Protein AF-A0AAU3F5G1-F1 (afdb_monomer)

Nearest PDB structures (foldseek):
  8fty-assembly2_B  TM=4.137E-01  e=7.714E-01  Trichoplusia ni
  8rqi-assembly1_A  TM=4.125E-01  e=2.198E+00  Bradyrhizobium
  8oi3-assembly2_B  TM=3.931E-01  e=1.943E+00  Bradyrhizobium
  2hqk-assembly1_A  TM=4.751E-01  e=6.264E+00  Clavularia sp.

Foldseek 3Di:
DDDDDDDDDDDDDDDDDDDDDDDDDPPPPPPPPPPPKDKFFFDDDPCPVVDDEAEDEQLDADDPVLLPDVARHYEYEAAQCEDPPCSVVSNVNRVVRVVVSVVSYQKYKYWYWHFHPHHPPDQGQWTWIWIWIDHLLQQKIKIKTAPTDGSNAFDELLVVLVVCCVPPVPVSVVSVSQPNHTNIGMMMIGHDHDPVNNVVD

Secondary structure (DSSP, 8-state):
-----------PPPP--------------------PPPEEE----GGGGG--EEEE-TTPPPPGGGGG-SSEEEEEEEEEE-SSSSHHHHHHHHHHHHHHHHHH-SEEEEEEEEEE-SSTTSPPSEEEEEEEEEETTTTEEEEEEEEEEETTEE-SHHHHHHHHTTT-HHHHHHHHTT--STT-EEEEEEPPP-HHHHS--

pLDDT: mean 85.05, std 18.26, range [33.91, 98.19]

Radius of gyration: 27.03 Å; Cα contacts (8 Å, |Δi|>4): 384; chains: 1; bounding box: 88×49×56 Å

Sequence (201 aa):
MSLAIMLGVCTVALVPGTASAAPRSEVSATSATTVAPRIGPFTEPAFAATCDWHRFGEGEIPPWWLMFRDPLCVEYSKRDITFDNGGALRFLIAEPSRFALAMVTCRYYQKDHWSVQTTTGATPWVTWDGQYWWDKTRQRAGAHLTNFRIHGTSVGIGDAVAALRTAFPELADVLSDYGKDAGETGLTVTLPYDLRCSLAG

Structure (mmCIF, N/CA/C/O backbone):
data_AF-A0AAU3F5G1-F1
#
_entry.id   AF-A0AAU3F5G1-F1
#
loop_
_atom_site.group_PDB
_atom_site.id
_atom_site.type_symbol
_atom_site.label_atom_id
_atom_site.label_alt_id
_atom_site.label_comp_id
_atom_site.label_asym_id
_atom_site.label_entity_id
_atom_site.label_seq_id
_atom_site.pdbx_PDB_ins_code
_atom_site.Cartn_x
_atom_site.Cartn_y
_atom_site.Cartn_z
_atom_site.occupancy
_atom_site.B_i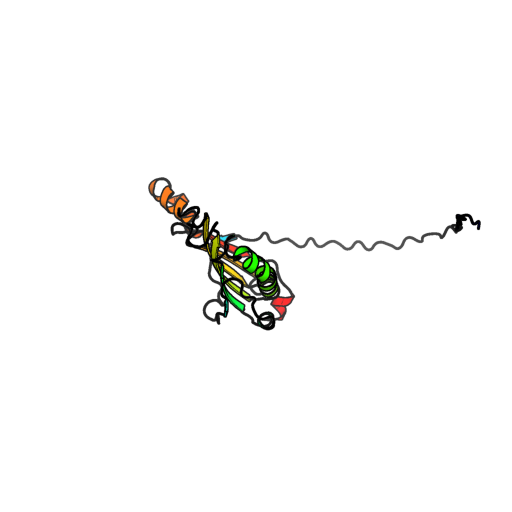so_or_equiv
_atom_site.auth_seq_id
_atom_site.auth_comp_id
_atom_site.auth_asym_id
_atom_site.auth_atom_id
_atom_site.pdbx_PDB_model_num
ATOM 1 N N . MET A 1 1 ? 64.976 -13.461 38.481 1.00 41.31 1 MET A N 1
ATOM 2 C CA . MET A 1 1 ? 65.143 -13.129 37.053 1.00 41.31 1 MET A CA 1
ATOM 3 C C . MET A 1 1 ? 64.533 -11.751 36.848 1.00 41.31 1 MET A C 1
ATOM 5 O O . MET A 1 1 ? 63.325 -11.608 36.972 1.00 41.31 1 MET A O 1
ATOM 9 N N . SER A 1 2 ? 65.388 -10.740 36.720 1.00 37.53 2 SER A N 1
ATOM 10 C CA . SER A 1 2 ? 65.038 -9.331 36.505 1.00 37.53 2 SER A CA 1
ATOM 11 C C . SER A 1 2 ? 64.705 -9.059 35.036 1.00 37.53 2 SER A C 1
ATOM 13 O O . SER A 1 2 ? 65.265 -9.739 34.183 1.00 37.53 2 SER A O 1
ATOM 15 N N . LEU A 1 3 ? 63.865 -8.050 34.769 1.00 33.91 3 LEU A N 1
ATOM 16 C CA . LEU A 1 3 ? 64.072 -6.893 33.860 1.00 33.91 3 LEU A CA 1
ATOM 17 C C . LEU A 1 3 ? 62.686 -6.270 33.572 1.00 33.91 3 LEU A C 1
ATOM 19 O O . LEU A 1 3 ? 61.837 -6.906 32.963 1.00 33.91 3 LEU A O 1
ATOM 23 N N . ALA A 1 4 ? 62.308 -5.153 34.199 1.00 40.03 4 ALA A N 1
ATOM 24 C CA . ALA A 1 4 ? 62.662 -3.767 33.850 1.00 40.03 4 ALA A CA 1
ATOM 25 C C . ALA A 1 4 ? 62.156 -3.345 32.453 1.00 40.03 4 ALA A C 1
ATOM 27 O O . ALA A 1 4 ? 62.753 -3.669 31.431 1.00 40.03 4 ALA A O 1
ATOM 28 N N . ILE A 1 5 ? 61.046 -2.599 32.450 1.00 44.41 5 ILE A N 1
ATOM 29 C CA . ILE A 1 5 ? 60.423 -1.955 31.287 1.00 44.41 5 ILE A CA 1
ATOM 30 C C . ILE A 1 5 ? 61.160 -0.633 31.026 1.00 44.41 5 ILE A C 1
ATOM 32 O O . ILE A 1 5 ? 61.147 0.258 31.872 1.00 44.41 5 ILE A O 1
ATOM 36 N N . MET A 1 6 ? 61.801 -0.508 29.863 1.00 43.66 6 MET A N 1
ATOM 37 C CA . MET A 1 6 ? 62.390 0.741 29.368 1.00 43.66 6 MET A CA 1
ATOM 38 C C . MET A 1 6 ? 61.386 1.461 28.457 1.00 43.66 6 MET A C 1
ATOM 40 O O . MET A 1 6 ? 60.985 0.932 27.422 1.00 43.66 6 MET A O 1
ATOM 44 N N . LEU A 1 7 ? 61.002 2.679 28.847 1.00 43.78 7 LEU A N 1
ATOM 45 C CA . LEU A 1 7 ? 60.278 3.654 28.028 1.00 43.78 7 LEU A CA 1
ATOM 46 C C . LEU A 1 7 ? 61.262 4.341 27.067 1.00 43.78 7 LEU A C 1
ATOM 48 O O . LEU A 1 7 ? 62.155 5.063 27.505 1.00 43.78 7 LEU A O 1
ATOM 52 N N . GLY A 1 8 ? 61.090 4.126 25.762 1.00 38.84 8 GLY A N 1
ATOM 53 C CA . GLY A 1 8 ? 61.823 4.831 24.709 1.00 38.84 8 GLY A CA 1
ATOM 54 C C . GLY A 1 8 ? 61.051 6.059 24.228 1.00 38.84 8 GLY A C 1
ATOM 55 O O . GLY A 1 8 ? 59.997 5.929 23.612 1.00 38.84 8 GLY A O 1
ATOM 56 N N . VAL A 1 9 ? 61.583 7.248 24.508 1.00 44.59 9 VAL A N 1
ATOM 57 C CA . VAL A 1 9 ? 61.103 8.534 23.985 1.00 44.59 9 VAL A CA 1
ATOM 58 C C . VAL A 1 9 ? 61.736 8.761 22.609 1.00 44.59 9 VAL A C 1
ATOM 60 O O . VAL A 1 9 ? 62.949 8.924 22.512 1.00 44.59 9 VAL A O 1
ATOM 63 N N . CYS A 1 10 ? 60.930 8.786 21.544 1.00 40.94 10 CYS A N 1
ATOM 64 C CA . CYS A 1 10 ? 61.363 9.239 20.219 1.00 40.94 10 CYS A CA 1
ATOM 65 C C . CYS A 1 10 ? 61.035 10.726 20.050 1.00 40.94 10 CYS A C 1
ATOM 67 O O . CYS A 1 10 ? 59.890 11.103 19.811 1.00 40.94 10 CYS A O 1
ATOM 69 N N . THR A 1 11 ? 62.051 11.576 20.158 1.00 44.12 11 THR A N 1
ATOM 70 C CA . THR A 1 11 ? 62.011 12.982 19.749 1.00 44.12 11 THR A CA 1
ATOM 71 C C . THR A 1 11 ? 62.220 13.080 18.236 1.00 44.12 11 THR A C 1
ATOM 73 O O . THR A 1 11 ? 63.302 12.789 17.732 1.00 44.12 11 THR A O 1
ATOM 76 N N . VAL A 1 12 ? 61.191 13.500 17.494 1.00 54.81 12 VAL A N 1
ATOM 77 C CA . VAL A 1 12 ? 61.317 13.867 16.074 1.00 54.81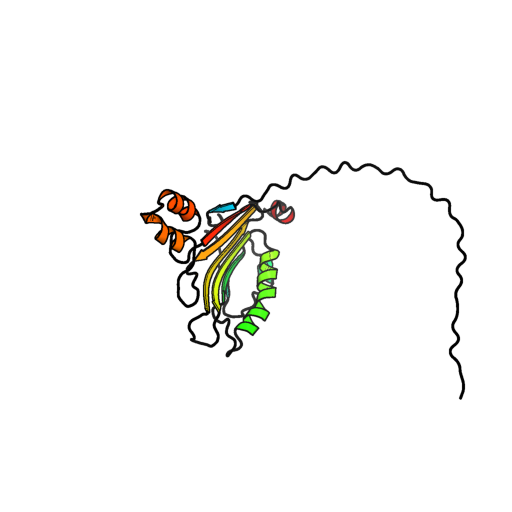 12 VAL A CA 1
ATOM 78 C C . VAL A 1 12 ? 61.467 15.383 15.980 1.00 54.81 12 VAL A C 1
ATOM 80 O O . VAL A 1 12 ? 60.616 16.134 16.452 1.00 54.81 12 VAL A O 1
ATOM 83 N N . ALA A 1 13 ? 62.580 15.825 15.394 1.00 47.66 13 ALA A N 1
ATOM 84 C CA . ALA A 1 13 ? 62.891 17.225 15.143 1.00 47.66 13 ALA A CA 1
ATOM 85 C C . ALA A 1 13 ? 61.992 17.802 14.032 1.00 47.66 13 ALA A C 1
ATOM 87 O O . ALA A 1 13 ? 61.915 17.251 12.934 1.00 47.66 13 ALA A O 1
ATOM 88 N N . LEU A 1 14 ? 61.329 18.925 14.317 1.00 42.22 14 LEU A N 1
ATOM 89 C CA . LEU A 1 14 ? 60.543 19.703 13.357 1.00 42.22 14 LEU A CA 1
ATOM 90 C C . LEU A 1 14 ? 61.465 20.633 12.558 1.00 42.22 14 LEU A C 1
ATOM 92 O O . LEU A 1 14 ? 62.107 21.516 13.123 1.00 42.22 14 LEU A O 1
ATOM 96 N N . VAL A 1 15 ? 61.497 20.454 11.237 1.00 53.19 15 VAL A N 1
ATOM 97 C CA . VAL A 1 15 ? 62.064 21.416 10.280 1.00 53.19 15 VAL A CA 1
ATOM 98 C C . VAL A 1 15 ? 60.928 22.340 9.812 1.00 53.19 15 VAL A C 1
ATOM 100 O O . VAL A 1 15 ? 59.885 21.827 9.401 1.00 53.19 15 VAL A O 1
ATOM 103 N N . PRO A 1 16 ? 61.070 23.677 9.850 1.00 47.44 16 PRO A N 1
ATOM 104 C CA . PRO A 1 16 ? 60.036 24.580 9.354 1.00 47.44 16 PRO A CA 1
ATOM 105 C C . PRO A 1 16 ? 60.075 24.639 7.820 1.00 47.44 16 PRO A C 1
ATOM 107 O O . PRO A 1 16 ? 60.959 25.255 7.228 1.00 47.44 16 PRO A O 1
ATOM 110 N N . GLY A 1 17 ? 59.108 23.986 7.172 1.00 46.50 17 GLY A N 1
ATOM 111 C CA . GLY A 1 17 ? 58.829 24.146 5.746 1.00 46.50 17 GLY A CA 1
ATOM 112 C C . GLY A 1 17 ? 57.920 25.351 5.505 1.00 46.50 17 GLY A C 1
ATOM 113 O O . GLY A 1 17 ? 56.840 25.452 6.085 1.00 46.50 17 GLY A O 1
ATOM 114 N N . THR A 1 18 ? 58.354 26.273 4.651 1.00 47.97 18 THR A N 1
ATOM 115 C CA . THR A 1 18 ? 57.581 27.428 4.189 1.00 47.97 18 THR A CA 1
ATOM 116 C C . THR A 1 18 ? 56.395 26.969 3.333 1.00 47.97 18 THR A C 1
ATOM 118 O O . THR A 1 18 ? 56.557 26.474 2.219 1.00 47.97 18 THR A O 1
ATOM 121 N N . ALA A 1 19 ? 55.176 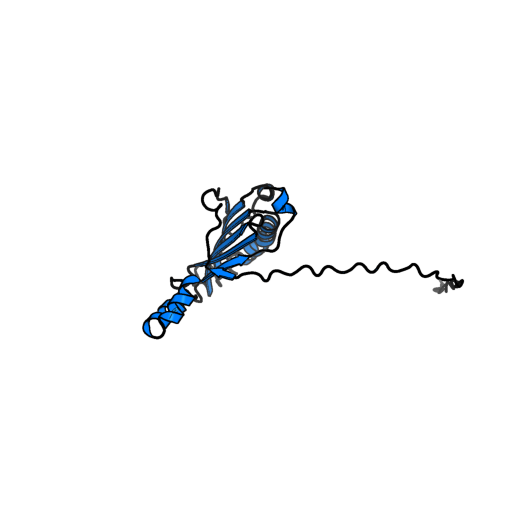27.118 3.856 1.00 48.84 19 ALA A N 1
ATOM 122 C CA . ALA A 1 19 ? 53.952 26.811 3.124 1.00 48.84 19 ALA A CA 1
ATOM 123 C C . ALA A 1 19 ? 53.662 27.909 2.084 1.00 48.84 19 ALA A C 1
ATOM 125 O O . ALA A 1 19 ? 53.296 29.031 2.431 1.00 48.84 19 ALA A O 1
ATOM 126 N N . SER A 1 20 ? 53.827 27.576 0.803 1.00 52.19 20 SER A N 1
ATOM 127 C CA . SER A 1 20 ? 53.349 28.384 -0.321 1.00 52.19 20 SER A CA 1
ATOM 128 C C . SER A 1 20 ? 51.838 28.176 -0.472 1.00 52.19 20 SER A C 1
ATOM 130 O O . SER A 1 20 ? 51.381 27.059 -0.717 1.00 52.19 20 SER A O 1
ATOM 132 N N . ALA A 1 21 ? 51.049 29.231 -0.264 1.00 48.16 21 ALA A N 1
ATOM 133 C CA . ALA A 1 21 ? 49.597 29.188 -0.390 1.00 48.16 21 ALA A CA 1
ATOM 134 C C . ALA A 1 21 ? 49.190 29.089 -1.871 1.00 48.16 21 ALA A C 1
ATOM 136 O O . ALA A 1 21 ? 49.410 30.016 -2.649 1.00 48.16 21 ALA A O 1
ATOM 137 N N . ALA A 1 22 ? 48.577 27.969 -2.261 1.00 50.09 22 ALA A N 1
ATOM 138 C CA . ALA A 1 22 ? 47.931 27.834 -3.563 1.00 50.09 22 ALA A CA 1
ATOM 139 C C . ALA A 1 22 ? 46.628 28.665 -3.606 1.00 50.09 22 ALA A C 1
ATOM 141 O O . ALA A 1 22 ? 45.897 28.699 -2.609 1.00 50.09 22 ALA A O 1
ATOM 142 N N . PRO A 1 23 ? 46.297 29.317 -4.735 1.00 45.62 23 PRO A N 1
ATOM 143 C CA . PRO A 1 23 ? 45.059 30.077 -4.861 1.00 45.62 23 PRO A CA 1
ATOM 144 C C . PRO A 1 23 ? 43.847 29.135 -4.828 1.00 45.62 23 PRO A C 1
ATOM 146 O O . PRO A 1 23 ? 43.734 28.205 -5.628 1.00 45.62 23 PRO A O 1
ATOM 149 N N . ARG A 1 24 ? 42.923 29.384 -3.891 1.00 47.06 24 ARG A N 1
ATOM 150 C CA . ARG A 1 24 ? 41.601 28.745 -3.871 1.00 47.06 24 ARG A CA 1
ATOM 151 C C . ARG A 1 24 ? 40.822 29.216 -5.092 1.00 47.06 24 ARG A C 1
ATOM 153 O O . ARG A 1 24 ? 40.491 30.390 -5.198 1.00 47.06 24 ARG A O 1
ATOM 160 N N . SER A 1 25 ? 40.504 28.288 -5.986 1.00 47.50 25 SER A N 1
ATOM 161 C CA . SER A 1 25 ? 39.421 28.493 -6.942 1.00 47.50 25 SER A CA 1
ATOM 162 C C . SER A 1 25 ? 38.108 28.502 -6.160 1.00 47.50 25 SER A C 1
ATOM 164 O O . SER A 1 25 ? 37.745 27.497 -5.546 1.00 47.50 25 SER A O 1
ATOM 166 N N . GLU A 1 26 ? 37.423 29.643 -6.139 1.00 48.16 26 GLU A N 1
ATOM 167 C CA . GLU A 1 26 ? 36.043 29.742 -5.673 1.00 48.16 26 GLU A CA 1
ATOM 168 C C . GLU A 1 26 ? 35.157 28.963 -6.643 1.00 48.16 26 GLU A C 1
ATOM 170 O O . GLU A 1 26 ? 34.739 29.452 -7.692 1.00 48.16 26 GLU A O 1
ATOM 175 N N . VAL A 1 27 ? 34.891 27.703 -6.307 1.00 50.84 27 VAL A N 1
ATOM 176 C CA . VAL A 1 27 ? 33.807 26.957 -6.934 1.00 50.84 27 VAL A CA 1
ATOM 177 C C . VAL A 1 27 ? 32.522 27.625 -6.460 1.00 50.84 27 VAL A C 1
ATOM 179 O O . VAL A 1 27 ? 32.103 27.440 -5.318 1.00 50.84 27 VAL A O 1
ATOM 182 N N . SER A 1 28 ? 31.925 28.442 -7.330 1.00 47.69 28 SER A N 1
ATOM 183 C CA . SER A 1 28 ? 30.553 28.915 -7.166 1.00 47.69 28 SER A CA 1
ATOM 184 C C . SER A 1 28 ? 29.665 27.698 -6.946 1.00 47.69 28 SER A C 1
ATOM 186 O O . SER A 1 28 ? 29.423 26.915 -7.864 1.00 47.69 28 SER A O 1
ATOM 188 N N . ALA A 1 29 ? 29.213 27.517 -5.707 1.00 57.12 29 ALA A N 1
ATOM 189 C CA . ALA A 1 29 ? 28.218 26.525 -5.368 1.00 57.12 29 ALA A CA 1
ATOM 190 C C . ALA A 1 29 ? 26.914 26.940 -6.051 1.00 57.12 29 ALA A C 1
ATOM 192 O O . ALA A 1 29 ? 26.150 27.751 -5.527 1.00 57.12 29 ALA A O 1
ATOM 193 N N . THR A 1 30 ? 26.665 26.410 -7.249 1.00 48.44 30 THR A N 1
ATOM 194 C CA . THR A 1 30 ? 25.328 26.413 -7.831 1.00 48.44 30 THR A CA 1
ATOM 195 C C . THR A 1 30 ? 24.432 25.719 -6.816 1.00 48.44 30 THR A C 1
ATOM 197 O O . THR A 1 30 ? 24.539 24.513 -6.602 1.00 48.44 30 THR A O 1
ATOM 200 N N . SER A 1 31 ? 23.609 26.498 -6.116 1.00 48.53 31 SER A N 1
ATOM 201 C CA . SER A 1 31 ? 22.623 25.955 -5.196 1.00 48.53 31 SER A CA 1
ATOM 202 C C . SER A 1 31 ? 21.694 25.066 -6.010 1.00 48.53 31 SER A C 1
ATOM 204 O O . SER A 1 31 ? 20.901 25.561 -6.808 1.00 48.53 31 SER A O 1
ATOM 206 N N . ALA A 1 32 ? 21.828 23.750 -5.854 1.00 58.78 32 ALA A N 1
ATOM 207 C CA . ALA A 1 32 ? 20.843 22.818 -6.365 1.00 58.78 32 ALA A CA 1
ATOM 208 C C . ALA A 1 32 ? 19.511 23.196 -5.713 1.00 58.78 32 ALA A C 1
ATOM 210 O O . ALA A 1 32 ? 19.359 23.114 -4.495 1.00 58.78 32 ALA A O 1
ATOM 211 N N . THR A 1 33 ? 18.569 23.696 -6.509 1.00 48.72 33 THR A N 1
ATOM 212 C CA . THR A 1 33 ? 17.217 23.965 -6.034 1.00 48.72 33 THR A CA 1
ATOM 213 C C . THR A 1 33 ? 16.600 22.631 -5.633 1.00 48.72 33 THR A C 1
ATOM 215 O O . THR A 1 33 ? 16.220 21.831 -6.486 1.00 48.72 33 THR A O 1
ATOM 218 N N . THR A 1 34 ? 16.526 22.370 -4.330 1.00 56.50 34 THR A N 1
ATOM 219 C CA . THR A 1 34 ? 15.763 21.249 -3.786 1.00 56.50 34 THR A CA 1
ATOM 220 C C . THR A 1 34 ? 14.296 21.484 -4.126 1.00 56.50 34 THR A C 1
ATOM 222 O O . THR A 1 34 ? 13.628 22.306 -3.499 1.00 56.50 34 THR A O 1
ATOM 225 N N . VAL A 1 35 ? 13.788 20.799 -5.152 1.00 61.22 35 VAL A N 1
ATOM 226 C CA . VAL A 1 35 ? 12.351 20.764 -5.435 1.00 61.22 35 VAL A CA 1
ATOM 227 C C . VAL A 1 35 ? 11.688 20.084 -4.243 1.00 61.22 35 VAL A C 1
ATOM 229 O O . VAL A 1 35 ? 11.958 18.914 -3.969 1.00 61.22 35 VAL A O 1
ATOM 232 N N . ALA A 1 36 ? 10.862 20.825 -3.503 1.00 68.25 36 ALA A N 1
ATOM 233 C CA . ALA A 1 36 ? 10.124 20.262 -2.381 1.00 68.25 36 ALA A CA 1
ATOM 234 C C . ALA A 1 36 ? 9.258 19.087 -2.874 1.00 68.25 36 ALA A C 1
ATOM 236 O O . ALA A 1 36 ? 8.620 19.203 -3.930 1.00 68.25 36 ALA A O 1
ATOM 237 N N . PRO A 1 37 ? 9.226 17.956 -2.148 1.00 71.19 37 PRO A N 1
ATOM 238 C CA . PRO A 1 37 ? 8.393 16.830 -2.530 1.00 71.19 37 PRO A CA 1
ATOM 239 C C . PRO A 1 37 ? 6.930 17.277 -2.546 1.00 71.19 37 PRO A C 1
ATOM 241 O O . PRO A 1 37 ? 6.398 17.760 -1.549 1.00 71.19 37 PRO A O 1
ATOM 244 N N . ARG A 1 38 ? 6.277 17.133 -3.702 1.00 87.00 38 ARG A N 1
ATOM 245 C CA . ARG A 1 38 ? 4.831 17.335 -3.811 1.00 87.00 38 ARG A CA 1
ATOM 246 C C . ARG A 1 38 ? 4.139 16.096 -3.275 1.00 87.00 38 ARG A C 1
ATOM 248 O O . ARG A 1 38 ? 4.462 14.999 -3.727 1.00 87.00 38 ARG A O 1
ATOM 255 N N . ILE A 1 39 ? 3.219 16.296 -2.340 1.00 91.12 39 ILE A N 1
ATOM 256 C CA . ILE A 1 39 ? 2.356 15.263 -1.769 1.00 91.12 39 ILE A CA 1
ATOM 257 C C . ILE A 1 39 ? 0.977 15.425 -2.408 1.00 91.12 39 ILE A C 1
ATOM 259 O O . ILE A 1 39 ? 0.489 16.545 -2.545 1.00 91.12 39 ILE A O 1
ATOM 263 N N . GLY A 1 40 ? 0.377 14.322 -2.830 1.00 93.19 40 GLY A N 1
ATOM 264 C CA . GLY A 1 40 ? -0.973 14.282 -3.377 1.00 93.19 40 GLY A CA 1
ATOM 265 C C . GLY A 1 40 ? -1.676 12.970 -3.037 1.00 93.19 40 GLY A C 1
ATOM 266 O O . GLY A 1 40 ? -1.091 12.135 -2.340 1.00 93.19 40 GLY A O 1
ATOM 267 N N . PRO A 1 41 ? -2.904 12.769 -3.538 1.00 94.31 41 PRO A N 1
ATOM 268 C CA . PRO A 1 41 ? -3.676 11.555 -3.296 1.00 94.31 41 PRO A CA 1
ATOM 269 C C . PRO A 1 41 ? -2.946 10.302 -3.789 1.00 94.31 41 PRO A C 1
ATOM 271 O O . PRO A 1 41 ? -2.083 10.361 -4.680 1.00 94.31 41 PRO A O 1
ATOM 274 N N . PHE A 1 42 ? -3.279 9.146 -3.212 1.00 96.31 42 PHE A N 1
ATOM 275 C CA . PHE A 1 42 ? -2.749 7.881 -3.711 1.00 96.31 42 PHE A CA 1
ATOM 276 C C . PHE A 1 42 ? -3.184 7.649 -5.158 1.00 96.31 42 PHE A C 1
ATOM 278 O O . PHE A 1 42 ? -4.334 7.851 -5.537 1.00 96.31 42 PHE A O 1
ATOM 285 N N . THR A 1 43 ? -2.239 7.198 -5.972 1.00 95.88 43 THR A N 1
ATOM 286 C CA . THR A 1 43 ? -2.496 6.722 -7.328 1.00 95.88 43 THR A CA 1
ATOM 287 C C . THR A 1 43 ? -1.704 5.444 -7.529 1.00 95.88 43 THR A C 1
ATOM 289 O O . THR A 1 43 ? -0.584 5.333 -7.037 1.00 95.88 43 THR A O 1
ATOM 292 N N . GLU A 1 44 ? -2.271 4.481 -8.243 1.00 96.00 44 GLU A N 1
ATOM 293 C CA . GLU A 1 44 ? -1.541 3.278 -8.644 1.00 96.00 44 GLU A CA 1
ATOM 294 C C . GLU A 1 44 ? -0.377 3.640 -9.586 1.00 96.00 44 GLU A C 1
ATOM 296 O O . GLU A 1 44 ? -0.502 4.574 -10.395 1.00 96.00 44 GLU A O 1
ATOM 301 N N . PRO 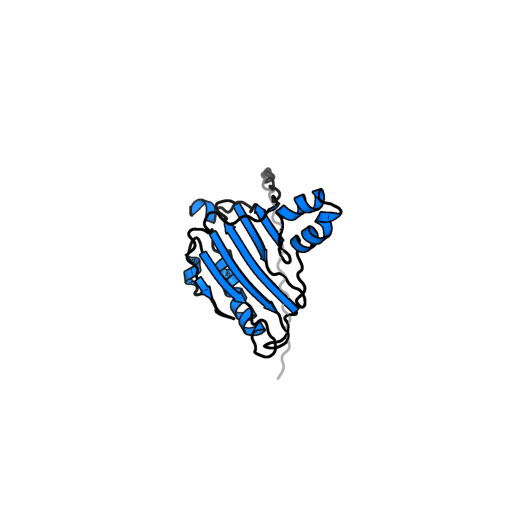A 1 45 ? 0.760 2.919 -9.537 1.00 95.94 45 PRO A N 1
ATOM 302 C CA . PRO A 1 45 ? 1.811 3.115 -10.515 1.00 95.94 45 PRO A CA 1
ATOM 303 C C . PRO A 1 45 ? 1.321 2.664 -11.892 1.00 95.94 45 PRO A C 1
ATOM 305 O O . PRO A 1 45 ? 0.652 1.643 -12.031 1.00 95.94 45 PRO A O 1
ATOM 308 N N . ALA A 1 46 ? 1.727 3.372 -12.948 1.00 94.19 46 ALA A N 1
ATOM 309 C CA . ALA A 1 46 ? 1.315 3.042 -14.317 1.00 94.19 46 ALA A CA 1
ATOM 310 C C . ALA A 1 46 ? 1.693 1.606 -14.739 1.00 94.19 46 ALA A C 1
ATOM 312 O O . ALA A 1 46 ? 1.012 1.002 -15.561 1.00 94.19 46 ALA A O 1
ATOM 313 N N . PHE A 1 47 ? 2.767 1.051 -14.167 1.00 95.00 47 PHE A N 1
ATOM 314 C CA . PHE A 1 47 ? 3.220 -0.313 -14.444 1.00 95.00 47 PHE A CA 1
ATOM 315 C C . PHE A 1 47 ? 2.464 -1.398 -13.651 1.00 95.00 47 PHE A C 1
ATOM 317 O O . PHE A 1 47 ? 2.708 -2.581 -13.881 1.00 95.00 47 PHE A O 1
ATOM 324 N N . ALA A 1 48 ? 1.543 -1.041 -12.744 1.00 95.75 48 ALA A N 1
ATOM 325 C CA . ALA A 1 48 ? 0.782 -2.007 -11.943 1.00 95.75 48 ALA A CA 1
ATOM 326 C C . ALA A 1 48 ? 0.029 -3.029 -12.807 1.00 95.75 48 ALA A C 1
ATOM 328 O O . ALA A 1 48 ? -0.014 -4.213 -12.478 1.00 95.75 48 ALA A O 1
ATOM 3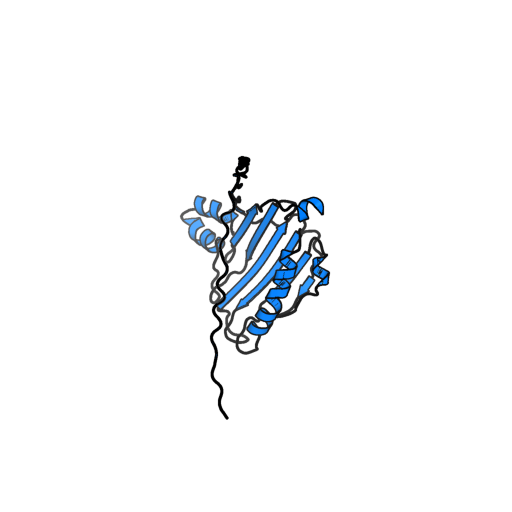29 N N . ALA A 1 49 ? -0.525 -2.584 -13.940 1.00 93.25 49 ALA A N 1
ATOM 330 C CA . ALA A 1 49 ? -1.295 -3.431 -14.852 1.00 93.25 49 ALA A CA 1
ATOM 331 C C . ALA A 1 49 ? -0.458 -4.535 -15.527 1.00 93.25 49 ALA A C 1
ATOM 333 O O . ALA A 1 49 ? -1.018 -5.499 -16.039 1.00 93.25 49 ALA A O 1
ATOM 334 N N . THR A 1 50 ? 0.870 -4.403 -15.530 1.00 92.19 50 THR A N 1
ATOM 335 C CA . THR A 1 50 ? 1.803 -5.361 -16.142 1.00 92.19 50 THR A CA 1
ATOM 336 C C . THR A 1 50 ? 2.614 -6.139 -15.104 1.00 92.19 50 THR A C 1
ATOM 338 O O . THR A 1 50 ? 3.605 -6.771 -15.459 1.00 92.19 50 THR A O 1
ATOM 341 N N . CYS A 1 51 ? 2.252 -6.056 -13.821 1.00 94.81 51 CYS A N 1
ATOM 342 C CA . CYS A 1 51 ? 2.972 -6.739 -12.751 1.00 94.81 51 CYS A CA 1
ATOM 343 C C . CYS A 1 51 ? 2.849 -8.265 -12.853 1.00 94.81 51 CYS A C 1
ATOM 345 O O . CYS A 1 51 ? 1.744 -8.808 -12.810 1.00 94.81 51 CYS A O 1
ATOM 347 N N . ASP A 1 52 ? 3.996 -8.944 -12.871 1.00 96.00 52 ASP A N 1
ATOM 348 C CA . ASP A 1 52 ? 4.109 -10.363 -12.528 1.00 96.00 52 ASP A CA 1
ATOM 349 C C . ASP A 1 52 ? 4.389 -10.477 -11.022 1.00 96.00 52 ASP A C 1
ATOM 351 O O . ASP A 1 52 ? 5.404 -9.978 -10.533 1.00 96.00 52 ASP A O 1
ATOM 355 N N . TRP A 1 53 ? 3.445 -11.040 -10.264 1.00 97.12 53 TRP A N 1
ATOM 356 C CA . TRP A 1 53 ? 3.471 -11.002 -8.798 1.00 97.12 53 TRP A CA 1
ATOM 357 C C . TRP A 1 53 ? 4.236 -12.184 -8.205 1.00 97.12 53 TRP A C 1
ATOM 359 O O . TRP A 1 53 ? 3.809 -13.335 -8.313 1.00 97.12 53 TRP A O 1
ATOM 369 N N . HIS A 1 54 ? 5.300 -11.883 -7.463 1.00 97.50 54 HIS A N 1
ATOM 370 C CA . HIS A 1 54 ? 6.005 -12.858 -6.636 1.00 97.50 54 HIS A CA 1
ATOM 371 C C . HIS A 1 54 ? 5.421 -12.874 -5.220 1.00 97.50 54 HIS A C 1
ATOM 373 O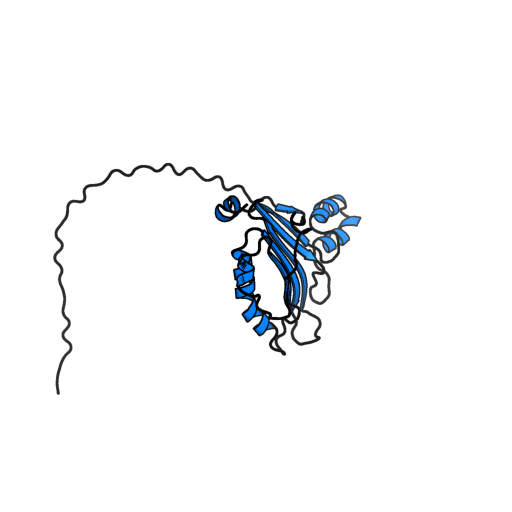 O . HIS A 1 54 ? 5.519 -11.889 -4.490 1.00 97.50 54 HIS A O 1
ATOM 379 N N . ARG A 1 55 ? 4.801 -13.991 -4.832 1.00 97.75 55 ARG A N 1
ATOM 380 C CA . ARG A 1 55 ? 4.145 -14.145 -3.527 1.00 97.75 55 ARG A CA 1
ATOM 381 C C . ARG A 1 55 ? 5.058 -14.849 -2.539 1.00 97.75 55 ARG A C 1
ATOM 383 O O . ARG A 1 55 ? 5.645 -15.870 -2.885 1.00 97.75 55 ARG A O 1
ATOM 390 N N . PHE A 1 56 ? 5.119 -14.320 -1.324 1.00 96.56 56 PHE A N 1
ATOM 391 C CA . PHE A 1 56 ? 5.956 -14.822 -0.244 1.00 96.56 56 PHE A CA 1
ATOM 392 C C . PHE A 1 56 ? 5.143 -14.985 1.037 1.00 96.56 56 PHE A C 1
ATOM 394 O O . PHE A 1 56 ? 4.434 -14.072 1.473 1.00 96.56 56 PHE A O 1
ATOM 401 N N . GLY A 1 57 ? 5.275 -16.156 1.648 1.00 94.50 57 GLY A N 1
ATOM 402 C CA . GLY A 1 57 ? 4.676 -16.491 2.932 1.00 94.50 57 GLY A CA 1
ATOM 403 C C . GLY A 1 57 ? 5.347 -15.824 4.139 1.00 94.50 57 GLY A C 1
ATOM 404 O O . GLY A 1 57 ? 6.275 -15.009 4.037 1.00 94.50 57 GLY A O 1
ATOM 405 N N . GLU A 1 58 ? 4.865 -16.205 5.322 1.00 91.25 58 GLU A N 1
ATOM 406 C CA . GLU A 1 58 ? 5.369 -15.721 6.609 1.00 91.25 58 GLU A CA 1
ATOM 407 C C . GLU A 1 58 ? 6.863 -16.038 6.763 1.00 91.25 58 GLU A C 1
ATOM 409 O O . GLU A 1 58 ? 7.285 -17.191 6.688 1.00 91.25 58 GLU A O 1
ATOM 414 N N . GLY A 1 59 ? 7.685 -15.005 6.966 1.00 87.69 59 GLY A N 1
ATOM 415 C CA . GLY A 1 59 ? 9.134 -15.165 7.136 1.00 87.69 59 GLY A CA 1
ATOM 416 C C . GLY A 1 59 ? 9.904 -15.671 5.909 1.00 87.69 59 GLY A C 1
ATOM 417 O O . GLY A 1 59 ? 11.097 -15.945 6.021 1.00 87.69 59 GLY A O 1
ATOM 418 N N . GLU A 1 60 ? 9.275 -15.790 4.737 1.00 94.44 60 GLU A N 1
ATOM 419 C CA . GLU A 1 60 ? 9.984 -16.205 3.527 1.00 94.44 60 GLU A CA 1
ATOM 420 C C . GLU A 1 60 ? 10.954 -15.122 3.044 1.00 94.44 60 GLU A C 1
ATOM 422 O O . GLU A 1 60 ? 10.611 -13.934 2.945 1.00 94.44 60 GLU A O 1
ATOM 427 N N . ILE A 1 61 ? 12.174 -15.560 2.734 1.00 93.25 61 ILE A N 1
ATOM 428 C CA . ILE A 1 61 ? 13.244 -14.729 2.189 1.00 93.25 61 ILE A CA 1
ATOM 429 C C . ILE A 1 61 ? 13.171 -14.820 0.664 1.00 93.25 61 ILE A C 1
ATOM 431 O O . ILE A 1 61 ? 13.315 -15.920 0.121 1.00 93.25 61 ILE A O 1
ATOM 435 N N . PRO A 1 62 ? 12.981 -13.700 -0.050 1.00 93.75 62 PRO A N 1
ATOM 436 C CA . PRO A 1 62 ? 12.943 -13.751 -1.498 1.00 93.75 62 PRO A CA 1
ATOM 437 C C . PRO A 1 62 ? 14.318 -14.111 -2.071 1.00 93.75 62 PRO A C 1
ATOM 439 O O . PRO A 1 62 ? 15.352 -13.715 -1.519 1.00 93.75 62 PRO A O 1
ATOM 442 N N . PRO A 1 63 ? 14.366 -14.823 -3.205 1.00 94.56 63 PRO A N 1
ATOM 443 C CA . PRO A 1 63 ? 15.629 -15.162 -3.829 1.00 94.56 63 PRO A CA 1
ATOM 444 C C . PRO A 1 63 ? 16.330 -13.915 -4.385 1.00 94.56 63 PRO A C 1
ATOM 446 O O . PRO A 1 63 ? 15.710 -13.029 -4.974 1.00 94.56 63 PRO A O 1
ATOM 449 N N . TRP A 1 64 ? 17.655 -13.878 -4.244 1.00 91.94 64 TRP A N 1
ATOM 450 C CA . TRP A 1 64 ? 18.481 -12.707 -4.561 1.00 91.94 64 TRP A CA 1
ATOM 451 C C . TRP A 1 64 ? 18.367 -12.230 -6.019 1.00 91.94 64 TRP A C 1
ATOM 453 O O . TRP A 1 64 ? 18.445 -11.033 -6.273 1.00 91.94 64 TRP A O 1
ATOM 463 N N . TRP A 1 65 ? 18.135 -13.136 -6.976 1.00 93.31 65 TRP A N 1
ATOM 464 C CA . TRP A 1 65 ? 18.052 -12.806 -8.406 1.00 93.31 65 TRP A CA 1
ATOM 465 C C . TRP A 1 65 ? 16.866 -11.895 -8.758 1.00 93.31 65 TRP A C 1
ATOM 467 O O . TRP A 1 65 ? 16.854 -11.297 -9.834 1.00 93.31 65 TRP A O 1
ATOM 477 N N . LEU A 1 66 ? 15.887 -11.736 -7.860 1.00 94.69 66 LEU A N 1
ATOM 478 C CA . LEU A 1 66 ? 14.786 -10.789 -8.048 1.00 94.69 66 LEU A CA 1
ATOM 479 C C . LEU A 1 66 ? 15.246 -9.332 -8.115 1.00 94.69 66 LEU A C 1
ATOM 481 O O . LEU A 1 66 ? 14.524 -8.509 -8.667 1.00 94.69 66 LEU A O 1
ATOM 485 N N . MET A 1 67 ? 16.462 -9.019 -7.655 1.00 89.75 67 MET A N 1
ATOM 486 C CA . MET A 1 67 ? 17.052 -7.685 -7.808 1.00 89.75 67 MET A CA 1
ATOM 487 C C . MET A 1 67 ? 17.193 -7.227 -9.269 1.00 89.75 67 MET A C 1
ATOM 489 O O . MET A 1 67 ? 17.372 -6.039 -9.514 1.00 89.75 67 MET A O 1
ATOM 493 N N . PHE A 1 68 ? 17.130 -8.153 -10.232 1.00 91.12 68 PHE A N 1
ATOM 494 C CA . PHE A 1 68 ? 17.226 -7.858 -11.665 1.00 91.12 68 PHE A CA 1
ATOM 495 C C . PHE A 1 68 ? 15.862 -7.758 -12.364 1.00 91.12 68 PHE A C 1
ATOM 497 O O . PHE A 1 68 ? 15.811 -7.634 -13.586 1.00 91.12 68 PHE A O 1
ATOM 504 N N . ARG A 1 69 ? 14.748 -7.846 -11.626 1.00 93.75 69 ARG A N 1
ATOM 505 C CA . ARG A 1 69 ? 13.404 -7.638 -12.178 1.00 93.75 69 ARG A CA 1
ATOM 506 C C . ARG A 1 69 ? 13.050 -6.155 -12.161 1.00 93.75 69 ARG A C 1
ATOM 508 O O . ARG A 1 69 ? 13.229 -5.487 -11.148 1.00 93.75 69 ARG A O 1
ATOM 515 N N . ASP A 1 70 ? 12.513 -5.665 -13.275 1.00 91.69 70 ASP A N 1
ATOM 516 C CA . ASP A 1 70 ? 12.027 -4.292 -13.397 1.00 91.69 70 ASP A CA 1
ATOM 517 C C . ASP A 1 70 ? 10.803 -4.236 -14.345 1.00 91.69 70 ASP A C 1
ATOM 519 O O . ASP A 1 70 ? 10.958 -4.434 -15.553 1.00 91.69 70 ASP A O 1
ATOM 523 N N . PRO A 1 71 ? 9.577 -3.993 -13.841 1.00 94.88 71 PRO A N 1
ATOM 524 C CA . PRO A 1 71 ? 9.251 -3.773 -12.435 1.00 94.88 71 PRO A CA 1
ATOM 525 C C . PRO A 1 71 ? 9.370 -5.055 -11.597 1.00 94.88 71 PRO A C 1
ATOM 527 O O . PRO A 1 71 ? 9.078 -6.152 -12.073 1.00 94.88 71 PRO A O 1
ATOM 530 N N . LEU A 1 72 ? 9.762 -4.910 -10.332 1.00 96.94 72 LEU A N 1
ATOM 531 C CA . LEU A 1 72 ? 9.651 -5.972 -9.333 1.00 96.94 72 LEU A CA 1
ATOM 532 C C . LEU A 1 72 ? 8.332 -5.807 -8.571 1.00 96.94 72 LEU A C 1
ATOM 534 O O . LEU A 1 72 ? 8.156 -4.817 -7.860 1.00 96.94 72 LEU A O 1
ATOM 538 N N . CYS A 1 73 ? 7.423 -6.776 -8.700 1.00 97.94 73 CYS A N 1
ATOM 539 C CA . CYS A 1 73 ? 6.148 -6.775 -7.985 1.00 97.94 73 CYS A CA 1
ATOM 540 C C . CYS A 1 73 ? 6.086 -7.945 -6.996 1.00 97.94 73 CYS A C 1
ATOM 542 O O . CYS A 1 73 ? 6.265 -9.103 -7.379 1.00 97.94 73 CYS A O 1
ATOM 544 N N . VAL A 1 74 ? 5.867 -7.654 -5.715 1.00 97.88 74 VAL A N 1
ATOM 545 C CA . VAL A 1 74 ? 5.940 -8.638 -4.628 1.00 97.88 74 VAL A CA 1
ATOM 546 C C . VAL A 1 74 ? 4.752 -8.534 -3.683 1.00 97.88 74 VAL A C 1
ATOM 548 O O . VAL A 1 74 ? 4.268 -7.447 -3.388 1.00 97.88 74 VAL A O 1
ATOM 551 N N . GLU A 1 75 ? 4.297 -9.670 -3.179 1.00 97.88 75 GLU A N 1
ATOM 552 C CA . GLU A 1 75 ? 3.219 -9.751 -2.198 1.00 97.88 75 GLU A CA 1
ATOM 553 C C . GLU A 1 75 ? 3.722 -10.531 -0.979 1.00 97.88 75 GLU A C 1
ATOM 555 O O . GLU A 1 75 ? 4.122 -11.688 -1.115 1.00 97.88 75 GLU A O 1
ATOM 560 N N . TYR A 1 76 ? 3.736 -9.904 0.198 1.00 96.81 76 TYR A N 1
ATOM 561 C CA . TYR A 1 76 ? 4.193 -10.520 1.443 1.00 96.81 76 TYR A CA 1
ATOM 562 C C . TYR A 1 76 ? 3.032 -10.766 2.402 1.00 96.81 76 TYR A C 1
ATOM 564 O O . TYR A 1 76 ? 2.308 -9.842 2.786 1.00 96.81 76 TYR A O 1
ATOM 572 N N . SER A 1 77 ? 2.924 -11.998 2.894 1.00 95.12 77 SER A N 1
ATOM 573 C CA . SER A 1 77 ? 2.169 -12.263 4.117 1.00 95.12 77 SER A CA 1
ATOM 574 C C . SER A 1 77 ? 3.039 -11.921 5.330 1.00 95.12 77 SER A C 1
ATOM 576 O O . SER A 1 77 ? 4.165 -12.409 5.468 1.00 95.12 77 SER A O 1
ATOM 578 N N . LYS A 1 78 ? 2.537 -11.007 6.162 1.00 92.06 78 LYS A N 1
ATOM 579 C CA . LYS A 1 78 ? 3.141 -10.524 7.414 1.00 92.06 78 LYS A CA 1
ATOM 580 C C . LYS A 1 78 ? 2.096 -10.582 8.535 1.00 92.06 78 LYS A C 1
ATOM 582 O O . LYS A 1 78 ? 1.942 -9.643 9.319 1.00 92.06 78 LYS A O 1
ATOM 587 N N . ARG A 1 79 ? 1.303 -11.655 8.542 1.00 91.56 79 ARG A N 1
ATOM 588 C CA . ARG A 1 79 ? 0.178 -11.854 9.462 1.00 91.56 79 ARG A CA 1
ATOM 589 C C . ARG A 1 79 ? 0.576 -12.618 10.720 1.00 91.56 79 ARG A C 1
ATOM 591 O O . ARG A 1 79 ? -0.192 -12.646 11.676 1.00 91.56 79 ARG A O 1
ATOM 598 N N . ASP A 1 80 ? 1.751 -13.237 10.729 1.00 87.81 80 ASP A N 1
ATOM 599 C CA . ASP A 1 80 ? 2.256 -13.988 11.872 1.00 87.81 80 ASP A CA 1
ATOM 600 C C . ASP A 1 80 ? 3.393 -13.233 12.568 1.00 87.81 80 ASP A C 1
ATOM 602 O O . ASP A 1 80 ? 4.510 -13.721 12.697 1.00 87.81 80 ASP A O 1
ATOM 606 N N . ILE A 1 81 ? 3.127 -12.004 13.018 1.00 85.00 81 ILE A N 1
ATOM 607 C CA . ILE A 1 81 ? 4.050 -11.264 13.891 1.00 85.00 81 ILE A CA 1
ATOM 608 C C . ILE A 1 81 ? 3.604 -11.505 15.337 1.00 85.00 81 ILE A C 1
ATOM 610 O O . ILE A 1 81 ? 2.993 -10.652 15.984 1.00 85.00 81 ILE A O 1
ATOM 614 N N . THR A 1 82 ? 3.865 -12.726 15.805 1.00 89.38 82 THR A N 1
ATOM 615 C CA . THR A 1 82 ? 3.516 -13.250 17.134 1.00 89.38 82 THR A CA 1
ATOM 616 C C . THR A 1 82 ? 4.761 -13.563 17.963 1.00 89.38 82 THR A C 1
ATOM 618 O O . THR A 1 82 ? 5.824 -13.892 17.424 1.00 89.38 82 THR A O 1
ATOM 621 N N . PHE A 1 83 ? 4.644 -13.492 19.292 1.00 83.19 83 PHE A N 1
ATOM 622 C CA . PHE A 1 83 ? 5.746 -13.847 20.194 1.00 83.19 83 PHE A CA 1
ATOM 623 C C . PHE A 1 83 ? 5.797 -15.343 20.521 1.00 83.19 83 PHE A C 1
ATOM 625 O O . PHE A 1 83 ? 6.881 -15.895 20.695 1.00 83.19 83 PHE A O 1
ATOM 632 N N . ASP A 1 84 ? 4.645 -16.005 20.612 1.00 87.12 84 ASP A N 1
ATOM 633 C CA . ASP A 1 84 ? 4.510 -17.366 21.146 1.00 87.12 84 ASP A CA 1
ATOM 634 C C . ASP A 1 84 ? 4.931 -18.474 20.176 1.00 87.12 84 ASP A C 1
ATOM 636 O O . ASP A 1 84 ? 5.345 -19.544 20.618 1.00 87.12 84 ASP A O 1
ATOM 640 N N . ASN A 1 85 ? 4.856 -18.228 18.867 1.00 84.00 85 ASN A N 1
ATOM 641 C CA . ASN A 1 85 ? 5.208 -19.219 17.851 1.00 84.00 85 ASN A CA 1
ATOM 642 C C . ASN A 1 85 ? 6.523 -18.898 17.111 1.00 84.00 85 ASN A C 1
ATOM 644 O O . ASN A 1 85 ? 6.903 -19.628 16.194 1.00 84.00 85 ASN A O 1
ATOM 648 N N . GLY A 1 86 ? 7.214 -17.812 17.482 1.00 83.94 86 GLY A N 1
ATOM 649 C CA . GLY A 1 86 ? 8.433 -17.336 16.819 1.00 83.94 86 GLY A CA 1
ATOM 650 C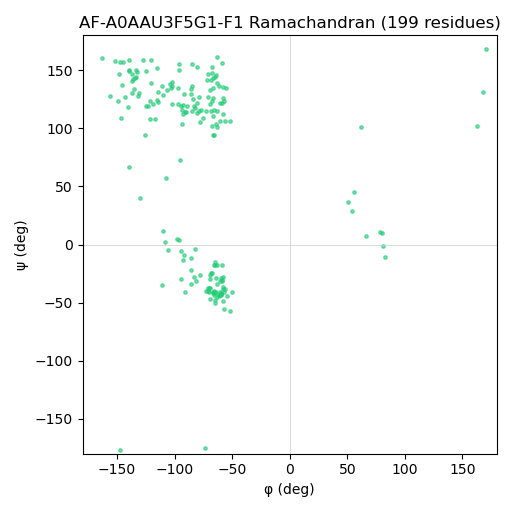 C . GLY A 1 86 ? 8.208 -16.537 15.529 1.00 83.94 86 GLY A C 1
ATOM 651 O O . GLY A 1 86 ? 9.176 -16.244 14.825 1.00 83.94 86 GLY A O 1
ATOM 652 N N . GLY A 1 87 ? 6.970 -16.166 15.208 1.00 86.12 87 GLY A N 1
ATOM 653 C CA . GLY A 1 87 ? 6.605 -15.423 14.007 1.00 86.12 87 GLY A CA 1
ATOM 654 C C . GLY A 1 87 ? 7.300 -14.064 13.905 1.00 86.12 87 GLY A C 1
ATOM 655 O O . GLY A 1 87 ? 7.920 -13.758 12.884 1.00 86.12 87 GLY A O 1
ATOM 656 N N . ALA A 1 88 ? 7.358 -13.317 15.013 1.00 87.38 88 ALA A N 1
ATOM 657 C CA . ALA A 1 88 ? 8.109 -12.065 15.091 1.00 87.38 88 ALA A CA 1
ATOM 658 C C . ALA A 1 88 ? 9.604 -12.249 14.762 1.00 87.38 88 ALA A C 1
ATOM 660 O O . ALA A 1 88 ? 10.195 -11.419 14.073 1.00 87.38 88 ALA A O 1
ATOM 661 N N . LEU A 1 89 ? 10.221 -13.357 15.190 1.00 88.69 89 LEU A N 1
ATOM 662 C CA . LEU A 1 89 ? 11.622 -13.649 14.877 1.00 88.69 89 LEU A CA 1
ATOM 663 C C . LEU A 1 89 ? 11.815 -13.963 13.386 1.00 88.69 89 LEU A C 1
ATOM 665 O O . LEU A 1 89 ? 12.723 -13.413 12.765 1.00 88.69 89 LEU A O 1
ATOM 669 N N . ARG A 1 90 ? 10.966 -14.817 12.796 1.00 88.88 90 ARG A N 1
ATOM 670 C CA . ARG A 1 90 ? 11.035 -15.138 11.355 1.00 88.88 90 ARG A CA 1
ATOM 671 C C . ARG A 1 90 ? 10.865 -13.887 10.498 1.00 88.88 90 ARG A C 1
ATOM 673 O O . ARG A 1 90 ? 11.595 -13.701 9.529 1.00 88.88 90 ARG A O 1
ATOM 680 N N . PHE A 1 91 ? 9.933 -13.020 10.887 1.00 89.06 91 PHE A N 1
ATOM 681 C CA . PHE A 1 91 ? 9.725 -11.720 10.268 1.00 89.06 91 PHE A CA 1
ATOM 682 C C . PHE A 1 91 ? 11.007 -10.874 10.298 1.00 89.06 91 PHE A C 1
ATOM 684 O O . PHE A 1 91 ? 11.505 -10.510 9.233 1.00 89.06 91 PHE A O 1
ATOM 691 N N . LEU A 1 92 ? 11.596 -10.655 11.480 1.00 89.44 92 LEU A N 1
ATOM 692 C CA . LEU A 1 92 ? 12.812 -9.846 11.642 1.00 89.44 92 LEU A CA 1
ATOM 693 C C . LEU A 1 92 ? 14.019 -10.402 10.874 1.00 89.44 92 LEU A C 1
ATOM 695 O O . LEU A 1 92 ? 14.860 -9.634 10.415 1.00 89.44 92 LEU A O 1
ATOM 699 N N . ILE A 1 93 ? 14.112 -11.724 10.712 1.00 91.50 93 ILE A N 1
ATOM 700 C CA . ILE A 1 93 ? 15.165 -12.360 9.908 1.00 91.50 93 ILE A CA 1
ATOM 701 C C . ILE A 1 93 ? 14.949 -12.109 8.408 1.00 91.50 93 ILE A C 1
ATOM 703 O O . ILE A 1 93 ? 15.918 -11.912 7.676 1.00 91.50 93 ILE A O 1
ATOM 707 N N . ALA A 1 94 ? 13.700 -12.104 7.937 1.00 88.94 94 ALA A N 1
ATOM 708 C CA . ALA A 1 94 ? 13.385 -11.942 6.520 1.00 88.94 94 ALA A CA 1
ATOM 709 C C . ALA A 1 94 ? 13.389 -10.479 6.047 1.00 88.94 94 ALA A C 1
ATOM 711 O O . ALA A 1 94 ? 13.710 -10.204 4.886 1.00 88.94 94 ALA A O 1
ATOM 712 N N . GLU A 1 95 ? 13.040 -9.532 6.922 1.00 89.19 95 GLU A N 1
ATOM 713 C CA . GLU A 1 95 ? 12.913 -8.111 6.574 1.00 89.19 95 GLU A CA 1
ATOM 714 C C . GLU A 1 95 ? 14.156 -7.488 5.919 1.00 89.19 95 GLU A C 1
ATOM 716 O O . GLU A 1 95 ? 13.982 -6.817 4.896 1.00 89.19 95 GLU A O 1
ATOM 721 N N . PRO A 1 96 ? 15.397 -7.717 6.398 1.00 89.69 96 PRO A N 1
ATOM 722 C CA . PRO A 1 96 ? 16.583 -7.125 5.785 1.00 89.69 96 PRO A CA 1
ATOM 723 C C . PRO A 1 96 ? 16.733 -7.479 4.302 1.00 89.69 96 PRO A C 1
ATOM 725 O O . PRO A 1 96 ? 17.055 -6.612 3.489 1.00 89.69 96 PRO A O 1
ATOM 728 N N . SER A 1 97 ? 16.454 -8.729 3.920 1.00 90.19 97 SER A N 1
ATOM 729 C CA . SER A 1 97 ? 16.522 -9.169 2.521 1.00 90.19 97 SER A CA 1
ATOM 730 C C . SER A 1 97 ? 15.407 -8.561 1.672 1.00 90.19 97 SER A C 1
ATOM 732 O O . SER A 1 97 ? 15.661 -8.129 0.547 1.00 90.19 97 SER A O 1
ATOM 734 N N . ARG A 1 98 ? 14.184 -8.476 2.213 1.00 92.50 98 ARG A N 1
ATOM 735 C CA . ARG A 1 98 ? 13.037 -7.842 1.537 1.00 92.50 98 ARG A CA 1
ATOM 736 C C . ARG A 1 98 ? 13.318 -6.360 1.269 1.00 92.50 98 ARG A C 1
ATOM 738 O O . ARG A 1 98 ? 13.110 -5.884 0.155 1.00 92.50 98 ARG A O 1
ATOM 745 N N . PHE A 1 99 ? 13.873 -5.659 2.257 1.00 91.50 99 PHE A N 1
ATOM 746 C CA . PHE A 1 99 ? 14.280 -4.260 2.130 1.00 91.50 99 PHE A CA 1
ATOM 747 C C . PHE A 1 99 ? 15.432 -4.069 1.132 1.00 91.50 99 PHE A C 1
ATOM 749 O O . PHE A 1 99 ? 15.386 -3.165 0.298 1.00 91.50 99 PHE A O 1
ATOM 756 N N . ALA A 1 100 ? 16.451 -4.933 1.172 1.00 91.06 100 ALA A N 1
ATOM 757 C CA . ALA A 1 100 ? 17.582 -4.855 0.250 1.00 91.06 100 ALA A CA 1
ATOM 758 C C . ALA A 1 100 ? 17.144 -4.993 -1.217 1.00 91.06 100 ALA A C 1
ATOM 760 O O . ALA A 1 100 ? 17.597 -4.222 -2.063 1.00 91.06 100 ALA A O 1
ATOM 761 N N . LEU A 1 101 ? 16.233 -5.929 -1.509 1.00 91.50 101 LEU A N 1
ATOM 762 C CA . LEU A 1 101 ? 15.676 -6.115 -2.852 1.00 91.50 101 LEU A CA 1
ATOM 763 C C . LEU A 1 101 ? 14.894 -4.898 -3.325 1.00 91.50 101 LEU A C 1
ATOM 765 O O . LEU A 1 101 ? 15.100 -4.439 -4.442 1.00 91.50 101 LEU A O 1
ATOM 769 N N . ALA A 1 102 ? 14.047 -4.342 -2.462 1.00 91.88 102 ALA A N 1
ATOM 770 C CA . ALA A 1 102 ? 13.343 -3.100 -2.732 1.00 91.88 102 ALA A CA 1
ATOM 771 C C . ALA A 1 102 ? 14.316 -1.986 -3.174 1.00 91.88 102 ALA A C 1
ATOM 773 O O . ALA A 1 102 ? 14.217 -1.453 -4.282 1.00 91.88 102 ALA A O 1
ATOM 774 N N . MET A 1 103 ? 15.310 -1.667 -2.345 1.00 88.81 103 MET A N 1
ATOM 775 C CA . MET A 1 103 ? 16.141 -0.470 -2.519 1.00 88.81 103 MET A CA 1
ATOM 776 C C . MET A 1 103 ? 16.916 -0.406 -3.842 1.00 88.81 103 MET A C 1
ATOM 778 O O . MET A 1 103 ? 17.167 0.695 -4.345 1.00 88.81 103 MET A O 1
ATOM 782 N N . VAL A 1 104 ? 17.274 -1.555 -4.418 1.00 90.50 104 VAL A N 1
ATOM 783 C CA . VAL A 1 104 ? 18.090 -1.640 -5.641 1.00 90.50 104 VAL A CA 1
ATOM 784 C C . VAL A 1 104 ? 17.286 -1.552 -6.940 1.00 90.50 104 VAL A C 1
ATOM 786 O O . VAL A 1 104 ? 17.876 -1.349 -7.996 1.00 90.50 104 VAL A O 1
ATOM 789 N N . THR A 1 105 ? 15.957 -1.650 -6.879 1.00 92.62 105 THR A N 1
ATOM 790 C CA . THR A 1 105 ? 15.095 -1.588 -8.071 1.00 92.62 105 THR A CA 1
ATOM 791 C C . THR A 1 105 ? 14.742 -0.159 -8.485 1.00 92.62 105 THR A C 1
ATOM 793 O O . THR A 1 105 ? 14.737 0.771 -7.665 1.00 92.62 105 THR A O 1
ATOM 796 N N . CYS A 1 106 ? 14.419 0.016 -9.769 1.00 94.94 106 CYS A N 1
ATOM 797 C CA . CYS A 1 106 ? 13.954 1.286 -10.325 1.00 94.94 106 CYS A CA 1
ATOM 798 C C . CYS A 1 106 ? 12.434 1.422 -10.282 1.00 94.94 106 CYS A C 1
ATOM 800 O O . CYS A 1 106 ? 11.931 2.490 -9.920 1.00 94.94 106 CYS A O 1
ATOM 802 N N . ARG A 1 107 ? 11.711 0.342 -10.587 1.00 96.25 107 ARG A N 1
ATOM 803 C CA . ARG A 1 107 ? 10.265 0.235 -10.414 1.00 96.25 107 ARG A CA 1
ATOM 804 C C . ARG A 1 107 ? 9.952 -0.932 -9.489 1.00 96.25 107 ARG A C 1
ATOM 806 O O . ARG A 1 107 ? 10.331 -2.071 -9.751 1.00 96.25 107 ARG A O 1
ATOM 813 N N . TYR A 1 108 ? 9.247 -0.634 -8.410 1.00 97.44 108 TYR A N 1
ATOM 814 C CA . TYR A 1 108 ? 8.895 -1.608 -7.387 1.00 97.44 108 TYR A CA 1
ATOM 815 C C . TYR A 1 108 ? 7.458 -1.432 -6.962 1.00 97.44 108 TYR A C 1
ATOM 817 O O . TYR A 1 108 ? 7.005 -0.299 -6.788 1.00 97.44 108 TYR A O 1
ATOM 825 N N . TYR A 1 109 ? 6.778 -2.545 -6.732 1.00 98.19 109 TYR A N 1
ATOM 826 C CA . TYR A 1 109 ? 5.461 -2.540 -6.135 1.00 98.19 109 TYR A CA 1
ATOM 827 C C . TYR A 1 109 ? 5.319 -3.693 -5.144 1.00 98.19 109 TYR A C 1
ATOM 829 O O . TYR A 1 109 ? 5.401 -4.862 -5.498 1.00 98.19 109 TYR A O 1
ATOM 837 N N . GLN A 1 110 ? 5.090 -3.349 -3.887 1.00 97.69 110 GLN A N 1
ATOM 838 C CA . GLN A 1 110 ? 4.832 -4.268 -2.800 1.00 97.69 110 GLN A CA 1
ATOM 839 C C . GLN A 1 110 ? 3.395 -4.170 -2.311 1.00 97.69 110 GLN A C 1
ATOM 841 O O . GLN A 1 110 ? 2.873 -3.074 -2.089 1.00 97.69 110 GLN A O 1
ATOM 846 N N . LYS A 1 111 ? 2.801 -5.337 -2.081 1.00 97.94 111 LYS A N 1
ATOM 847 C CA . LYS A 1 111 ? 1.587 -5.509 -1.290 1.00 97.94 111 LYS A CA 1
ATOM 848 C C . LYS A 1 111 ? 1.924 -6.305 -0.044 1.00 97.94 111 LYS A C 1
ATOM 850 O O . LYS A 1 111 ? 2.571 -7.342 -0.132 1.00 97.94 111 LYS A O 1
ATOM 855 N N . ASP A 1 112 ? 1.485 -5.823 1.103 1.00 96.25 112 ASP A N 1
ATOM 856 C CA . ASP A 1 112 ? 1.699 -6.484 2.378 1.00 96.25 112 ASP A CA 1
ATOM 857 C C . ASP A 1 112 ? 0.382 -6.722 3.086 1.00 96.25 112 ASP A C 1
ATOM 859 O O . ASP A 1 112 ? -0.522 -5.891 3.030 1.00 96.25 112 ASP A O 1
ATOM 863 N N . HIS A 1 113 ? 0.345 -7.796 3.861 1.00 96.81 113 HIS A N 1
ATOM 864 C CA . HIS A 1 113 ? -0.750 -8.073 4.771 1.00 96.81 113 HIS A CA 1
ATOM 865 C C . HIS A 1 113 ? -0.240 -8.187 6.197 1.00 96.81 113 HIS A C 1
ATOM 867 O O . HIS A 1 113 ? 0.413 -9.170 6.537 1.00 96.81 113 HIS A O 1
ATOM 873 N N . TRP A 1 114 ? -0.540 -7.195 7.022 1.00 95.44 114 TRP A N 1
ATOM 874 C CA . TRP A 1 114 ? 0.028 -7.042 8.351 1.00 95.44 114 TRP A CA 1
ATOM 875 C C . TRP A 1 114 ? -0.936 -7.469 9.448 1.00 95.44 114 TRP A C 1
ATOM 877 O O . TRP A 1 114 ? -2.107 -7.085 9.454 1.00 95.44 114 TRP A O 1
ATOM 887 N N . SER A 1 115 ? -0.407 -8.207 10.419 1.00 94.81 115 SER A N 1
ATOM 888 C CA . SER A 1 115 ? -1.066 -8.463 11.695 1.00 94.81 115 SER A CA 1
ATOM 889 C C . SER A 1 115 ? -0.020 -8.634 12.791 1.00 94.81 115 SER A C 1
ATOM 891 O O . SER A 1 115 ? 0.864 -9.484 12.683 1.00 94.81 115 SER A O 1
ATOM 893 N N . VAL A 1 116 ? -0.115 -7.813 13.839 1.00 92.50 116 VAL A N 1
ATOM 894 C CA . VAL A 1 116 ? 0.749 -7.891 15.025 1.00 92.50 116 VAL A CA 1
ATOM 895 C C . VAL A 1 116 ? -0.104 -8.252 16.227 1.00 92.50 116 VAL A C 1
ATOM 897 O O . VAL A 1 116 ? -1.078 -7.564 16.540 1.00 92.50 116 VAL A O 1
ATOM 900 N N . GLN A 1 117 ? 0.260 -9.328 16.917 1.00 92.31 117 GLN A N 1
ATOM 901 C CA . GLN A 1 117 ? -0.559 -9.902 17.980 1.00 92.31 117 GLN A CA 1
ATOM 902 C C . GLN A 1 117 ? 0.309 -10.612 19.026 1.00 92.31 117 GLN A C 1
ATOM 904 O O . GLN A 1 117 ? 1.438 -11.008 18.753 1.00 92.31 117 GLN A O 1
ATOM 909 N N . THR A 1 118 ? -0.206 -10.781 20.245 1.00 87.56 118 THR A N 1
ATOM 910 C CA . THR A 1 118 ? 0.546 -11.431 21.334 1.00 87.56 118 THR A CA 1
ATOM 911 C C . THR A 1 118 ? 0.841 -12.891 21.038 1.00 87.56 118 THR A C 1
ATOM 913 O O . THR A 1 118 ? 1.973 -13.352 21.178 1.00 87.56 118 THR A O 1
ATOM 916 N N . THR A 1 119 ? -0.212 -13.610 20.664 1.00 89.81 119 THR A N 1
ATOM 917 C CA . THR A 1 119 ? -0.245 -15.062 20.564 1.00 89.81 119 THR A CA 1
ATOM 918 C C . THR A 1 119 ? -1.019 -15.483 19.329 1.00 89.81 119 THR A C 1
ATOM 920 O O . THR A 1 119 ? -1.856 -14.737 18.812 1.00 89.81 119 THR A O 1
ATOM 923 N N . THR A 1 120 ? -0.781 -16.702 18.870 1.00 85.94 120 THR A N 1
ATOM 924 C CA . THR A 1 120 ? -1.497 -17.270 17.728 1.00 85.94 120 THR A CA 1
ATOM 925 C C . THR A 1 120 ? -3.007 -17.281 18.003 1.00 85.94 120 THR A C 1
ATOM 927 O O . THR A 1 120 ? -3.457 -17.784 19.031 1.00 85.94 120 THR A O 1
ATOM 930 N N . GLY A 1 121 ? -3.798 -16.690 17.100 1.00 84.81 121 GLY A N 1
ATOM 931 C CA . GLY A 1 121 ? -5.260 -16.604 17.219 1.00 84.81 121 GLY A CA 1
ATOM 932 C C . GLY A 1 121 ? -5.797 -15.492 18.131 1.00 84.81 121 GLY A C 1
ATOM 933 O O . GLY A 1 121 ? -7.014 -15.345 18.228 1.00 84.81 121 GLY A O 1
ATOM 934 N N . ALA A 1 122 ? -4.939 -14.697 18.782 1.00 88.88 122 ALA A N 1
ATOM 935 C CA . ALA A 1 122 ? -5.389 -13.515 19.516 1.00 88.88 122 ALA A CA 1
ATOM 936 C C . ALA A 1 122 ? -5.926 -12.437 18.566 1.00 88.88 122 ALA A C 1
ATOM 938 O O . ALA A 1 122 ? -5.470 -12.319 17.427 1.00 88.88 122 ALA A O 1
ATOM 939 N N . THR A 1 123 ? -6.840 -11.596 19.062 1.00 90.69 123 THR A N 1
ATOM 940 C CA . THR A 1 123 ? -7.198 -10.354 18.369 1.00 90.69 123 THR A CA 1
ATOM 941 C C . THR A 1 123 ? -5.932 -9.524 18.168 1.00 90.69 123 THR A C 1
ATOM 943 O O . THR A 1 123 ? -5.268 -9.198 19.160 1.00 90.69 123 THR A O 1
ATOM 946 N N . PRO A 1 124 ? -5.591 -9.156 16.926 1.00 93.25 124 PRO A N 1
ATOM 947 C CA . PRO A 1 124 ? -4.394 -8.375 16.694 1.00 93.25 124 PRO A CA 1
ATOM 948 C C . PRO A 1 124 ? -4.486 -6.989 17.324 1.00 93.25 124 PRO A C 1
ATOM 950 O O . PRO A 1 124 ? -5.542 -6.350 17.333 1.00 93.25 124 PRO A O 1
ATOM 953 N N . TRP A 1 125 ? -3.356 -6.506 17.833 1.00 94.19 125 TRP A N 1
ATOM 954 C CA . TRP A 1 125 ? -3.228 -5.127 18.293 1.00 94.19 125 TRP A CA 1
ATOM 955 C C . TRP A 1 125 ? -3.354 -4.157 17.132 1.00 94.19 125 TRP A C 1
ATOM 957 O O . TRP A 1 125 ? -4.001 -3.123 17.269 1.00 94.19 125 TRP A O 1
ATOM 967 N N . VAL A 1 126 ? -2.758 -4.513 15.995 1.00 95.50 126 VAL A N 1
ATOM 968 C CA . VAL A 1 126 ? -2.798 -3.713 14.780 1.00 95.50 126 VAL A CA 1
ATOM 969 C C . VAL A 1 126 ? -2.819 -4.612 13.544 1.00 95.50 126 VAL A C 1
ATOM 971 O O . VAL A 1 126 ? -2.088 -5.602 13.483 1.00 95.50 126 VAL A O 1
ATOM 974 N N . THR A 1 127 ? -3.659 -4.269 12.565 1.00 96.75 127 THR A N 1
ATOM 975 C CA . THR A 1 127 ? -3.726 -4.930 11.248 1.00 96.75 127 THR A CA 1
ATOM 976 C C . THR A 1 127 ? -3.857 -3.903 10.142 1.00 96.75 127 THR A C 1
ATOM 978 O O . THR A 1 127 ? -4.526 -2.896 10.353 1.00 96.75 127 THR A O 1
ATOM 981 N N . TRP A 1 128 ? -3.292 -4.165 8.967 1.00 97.44 128 TRP A N 1
ATOM 982 C CA . TRP A 1 128 ? -3.592 -3.417 7.742 1.00 97.44 128 TRP A CA 1
ATOM 983 C C . TRP A 1 128 ? -3.142 -4.184 6.506 1.00 97.44 128 TRP A C 1
ATOM 985 O O . TRP A 1 128 ? -2.260 -5.036 6.578 1.00 97.44 128 TRP A O 1
ATOM 995 N N . ASP A 1 129 ? -3.698 -3.820 5.359 1.00 98.06 129 ASP A N 1
ATOM 996 C CA . ASP A 1 129 ? -3.152 -4.182 4.060 1.00 98.06 129 ASP A CA 1
ATOM 997 C C . ASP A 1 129 ? -2.430 -2.960 3.484 1.00 98.06 129 ASP A C 1
ATOM 999 O O . ASP A 1 129 ? -3.009 -1.879 3.347 1.00 98.06 129 ASP A O 1
ATOM 1003 N N . GLY A 1 130 ? -1.138 -3.116 3.209 1.00 97.50 130 GLY A N 1
ATOM 1004 C CA . GLY A 1 130 ? -0.267 -2.051 2.723 1.00 97.50 130 GLY A CA 1
ATOM 1005 C C . GLY A 1 130 ? 0.023 -2.196 1.236 1.00 97.50 130 GLY A C 1
ATOM 1006 O O . GLY A 1 130 ? 0.299 -3.292 0.760 1.00 97.50 130 GLY A O 1
ATOM 1007 N N . GLN A 1 131 ? 0.007 -1.089 0.506 1.00 98.00 131 GLN A N 1
ATOM 1008 C CA . GLN A 1 131 ? 0.440 -0.994 -0.883 1.00 98.00 131 GLN A CA 1
ATOM 1009 C C . GLN A 1 131 ? 1.525 0.077 -0.961 1.00 98.00 131 GLN A C 1
ATOM 1011 O O . GLN A 1 131 ? 1.280 1.235 -0.625 1.00 98.00 131 GLN A O 1
ATOM 1016 N N . TYR A 1 132 ? 2.727 -0.307 -1.380 1.00 97.56 132 TYR A N 1
ATOM 1017 C CA . TYR A 1 132 ? 3.893 0.572 -1.424 1.00 97.56 132 TYR A CA 1
ATOM 1018 C C . TYR A 1 132 ? 4.575 0.444 -2.772 1.00 97.56 132 TYR A C 1
ATOM 1020 O O . TYR A 1 132 ? 4.901 -0.662 -3.198 1.00 97.56 132 TYR A O 1
ATOM 1028 N N . TRP A 1 133 ? 4.824 1.556 -3.447 1.00 98.12 133 TRP A N 1
ATOM 1029 C CA . TRP A 1 133 ? 5.473 1.517 -4.749 1.00 98.12 133 TRP A CA 1
ATOM 1030 C C . TRP A 1 133 ? 6.389 2.709 -4.971 1.00 98.12 133 TRP A C 1
ATOM 1032 O O . TRP A 1 133 ? 6.207 3.778 -4.389 1.00 98.12 133 TRP A O 1
ATOM 1042 N N . TRP A 1 134 ? 7.354 2.533 -5.867 1.00 97.50 134 TRP A N 1
ATOM 1043 C CA . TRP A 1 134 ? 8.073 3.637 -6.491 1.00 97.50 134 TRP A CA 1
ATOM 1044 C C . TRP A 1 134 ? 8.313 3.374 -7.967 1.00 97.50 134 TRP A C 1
ATOM 1046 O O . TRP A 1 134 ? 8.478 2.242 -8.415 1.00 97.50 134 TRP A O 1
ATOM 1056 N N . ASP A 1 135 ? 8.359 4.470 -8.706 1.00 95.94 135 ASP A N 1
ATOM 1057 C CA . ASP A 1 135 ? 8.863 4.577 -10.060 1.00 95.94 135 ASP A CA 1
ATOM 1058 C C . ASP A 1 135 ? 9.924 5.680 -10.050 1.00 95.94 135 ASP A C 1
ATOM 1060 O O . ASP A 1 135 ? 9.610 6.870 -10.145 1.00 95.94 135 ASP A O 1
ATOM 1064 N N . LYS A 1 136 ? 11.192 5.295 -9.890 1.00 94.75 136 LYS A N 1
ATOM 1065 C CA . LYS A 1 136 ? 12.312 6.247 -9.866 1.00 94.75 136 LYS A CA 1
ATOM 1066 C C . LYS A 1 136 ? 12.542 6.891 -11.237 1.00 94.75 136 LYS A C 1
ATOM 1068 O O . LYS A 1 136 ? 13.029 8.015 -11.291 1.00 94.75 136 LYS A O 1
ATOM 1073 N N . THR A 1 137 ? 12.127 6.236 -12.329 1.00 92.88 137 THR A N 1
ATOM 1074 C CA . THR A 1 137 ? 12.210 6.793 -13.694 1.00 92.88 137 THR A CA 1
ATOM 1075 C C . THR A 1 137 ? 11.234 7.953 -13.883 1.00 92.88 137 THR A C 1
ATOM 1077 O O . THR A 1 137 ? 11.570 8.965 -14.491 1.00 92.88 137 THR A O 1
ATOM 1080 N N . ARG A 1 138 ? 10.041 7.845 -13.283 1.00 92.81 138 ARG A N 1
ATOM 1081 C CA . ARG A 1 138 ? 9.015 8.899 -13.272 1.00 92.81 138 ARG A CA 1
ATOM 1082 C C . ARG A 1 138 ? 9.036 9.767 -12.020 1.00 92.81 138 ARG A C 1
ATOM 1084 O O . ARG A 1 138 ? 8.176 10.632 -11.882 1.00 92.81 138 ARG A O 1
A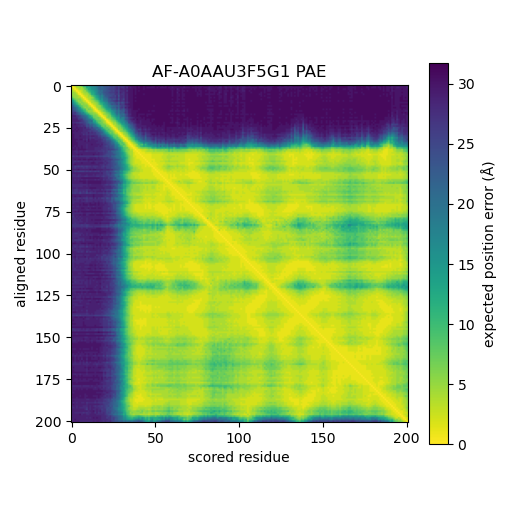TOM 1091 N N . GLN A 1 139 ? 9.994 9.541 -11.123 1.00 94.81 139 GLN A N 1
ATOM 1092 C CA . GLN A 1 139 ? 10.176 10.286 -9.881 1.00 94.81 139 GLN A CA 1
ATOM 1093 C C . GLN A 1 139 ? 8.926 10.298 -8.988 1.00 94.81 139 GLN A C 1
ATOM 1095 O O . GLN A 1 139 ? 8.536 11.343 -8.468 1.00 94.81 139 GLN A O 1
ATOM 1100 N N . ARG A 1 140 ? 8.270 9.150 -8.803 1.00 96.25 140 ARG A N 1
ATOM 1101 C CA . ARG A 1 140 ? 7.079 9.046 -7.944 1.00 96.25 140 ARG A CA 1
ATOM 1102 C C . ARG A 1 140 ? 7.163 7.853 -7.008 1.00 96.25 140 ARG A C 1
ATOM 1104 O O . ARG A 1 140 ? 7.734 6.829 -7.364 1.00 96.25 140 ARG A O 1
ATOM 1111 N N . ALA A 1 141 ? 6.563 7.986 -5.836 1.00 97.38 141 ALA A N 1
ATOM 1112 C CA . ALA A 1 141 ? 6.327 6.883 -4.915 1.00 97.38 141 ALA A CA 1
ATOM 1113 C C . ALA A 1 141 ? 4.951 7.017 -4.283 1.00 97.38 141 ALA A C 1
ATOM 1115 O O . ALA A 1 141 ? 4.483 8.135 -4.086 1.00 97.38 141 ALA A O 1
ATOM 1116 N N . GLY A 1 142 ? 4.321 5.903 -3.942 1.00 97.62 142 GLY A N 1
ATOM 1117 C CA . GLY A 1 142 ? 3.031 5.894 -3.271 1.00 97.62 142 GLY A CA 1
ATOM 1118 C C . GLY A 1 142 ? 3.005 4.927 -2.104 1.00 97.62 142 GLY A C 1
ATOM 1119 O O . GLY A 1 142 ? 3.701 3.911 -2.099 1.00 97.62 142 GLY A O 1
ATOM 1120 N N . ALA A 1 143 ? 2.189 5.272 -1.118 1.00 97.75 143 ALA A N 1
ATOM 1121 C CA . ALA A 1 143 ? 1.870 4.431 0.019 1.00 97.75 143 ALA A CA 1
ATOM 1122 C C . ALA A 1 143 ? 0.365 4.499 0.263 1.00 97.75 143 ALA A C 1
ATOM 1124 O O . ALA A 1 143 ? -0.216 5.584 0.259 1.00 97.75 143 ALA A O 1
ATOM 1125 N N . HIS A 1 144 ? -0.254 3.348 0.476 1.00 97.75 144 HIS A N 1
ATOM 1126 C CA . HIS A 1 144 ? -1.676 3.240 0.746 1.00 97.75 144 HIS A CA 1
ATOM 1127 C C . HIS A 1 144 ? -1.924 2.134 1.760 1.00 97.75 144 HIS A C 1
ATOM 1129 O O . HIS A 1 144 ? -1.452 1.011 1.600 1.00 97.75 144 HIS A O 1
ATOM 1135 N N . LEU A 1 145 ? -2.632 2.483 2.825 1.00 97.00 145 LEU A N 1
ATOM 1136 C CA . LEU A 1 145 ? -3.107 1.568 3.843 1.00 97.00 145 LEU A CA 1
ATOM 1137 C C . LEU A 1 145 ? -4.609 1.401 3.660 1.00 97.00 145 LEU A C 1
ATOM 1139 O O . LEU A 1 145 ? -5.335 2.385 3.547 1.00 97.00 145 LEU A O 1
ATOM 1143 N N . THR A 1 146 ? -5.050 0.153 3.678 1.00 97.69 146 THR A N 1
ATOM 1144 C CA . THR A 1 146 ? -6.462 -0.229 3.719 1.00 97.69 146 THR A CA 1
ATOM 1145 C C . THR A 1 146 ? -6.673 -1.196 4.872 1.00 97.69 146 THR A C 1
ATOM 1147 O O . THR A 1 146 ? -5.718 -1.813 5.354 1.00 97.69 146 THR A O 1
ATOM 1150 N N . ASN A 1 147 ? -7.915 -1.328 5.343 1.00 96.56 147 ASN A N 1
ATOM 1151 C CA . ASN A 1 147 ? -8.247 -2.194 6.475 1.00 96.56 147 ASN A CA 1
ATOM 1152 C C . ASN A 1 147 ? -7.398 -1.909 7.733 1.00 96.56 147 ASN A C 1
ATOM 1154 O O . ASN A 1 147 ? -7.155 -2.827 8.524 1.00 96.56 147 ASN A O 1
ATOM 1158 N N . PHE A 1 148 ? -6.930 -0.666 7.924 1.00 97.19 148 PHE A N 1
ATOM 1159 C CA . PHE A 1 148 ? -6.135 -0.309 9.094 1.00 97.19 148 PHE A CA 1
ATOM 1160 C C . PHE A 1 148 ? -7.013 -0.349 10.341 1.00 97.19 148 PHE A C 1
ATOM 1162 O O . PHE A 1 148 ? -8.042 0.326 10.425 1.00 97.19 148 PHE A O 1
ATOM 1169 N N . ARG A 1 149 ? -6.629 -1.191 11.300 1.00 96.75 149 ARG A N 1
ATOM 1170 C CA . ARG A 1 149 ? -7.351 -1.380 12.556 1.00 96.75 149 ARG A CA 1
ATOM 1171 C C . ARG A 1 149 ? -6.402 -1.380 13.735 1.00 96.75 149 ARG A C 1
ATOM 1173 O O . ARG A 1 149 ? -5.327 -1.969 13.655 1.00 96.75 149 ARG A O 1
ATOM 1180 N N . ILE A 1 150 ? -6.853 -0.805 14.845 1.00 95.38 150 ILE A N 1
ATOM 1181 C CA . ILE A 1 150 ? -6.215 -0.894 16.159 1.00 95.38 150 ILE A CA 1
ATOM 1182 C C . ILE A 1 150 ? -7.209 -1.564 17.106 1.00 95.38 150 ILE A C 1
ATOM 1184 O O . ILE A 1 150 ? -8.328 -1.082 17.275 1.00 95.38 150 ILE A O 1
ATOM 1188 N N . HIS A 1 151 ? -6.830 -2.702 17.690 1.00 94.81 151 HIS A N 1
ATOM 1189 C CA . HIS A 1 151 ? -7.716 -3.539 18.512 1.00 94.81 151 HIS A CA 1
ATOM 1190 C C . HIS A 1 151 ? -9.067 -3.862 17.838 1.00 94.81 151 HIS A C 1
ATOM 1192 O O . HIS A 1 151 ? -10.108 -3.907 18.487 1.00 94.81 151 HIS A O 1
ATOM 1198 N N . GLY A 1 152 ? -9.056 -4.070 16.517 1.00 92.69 152 GLY A N 1
ATOM 1199 C CA . GLY A 1 152 ? -10.257 -4.353 15.722 1.00 92.69 152 GLY A CA 1
ATOM 1200 C C . GLY A 1 152 ? -11.075 -3.124 15.301 1.00 92.69 152 GLY A C 1
ATOM 1201 O O . GLY A 1 152 ? -11.928 -3.255 14.426 1.00 92.69 152 GLY A O 1
ATOM 1202 N N . THR A 1 153 ? -10.791 -1.938 15.838 1.00 94.69 153 THR A N 1
ATOM 1203 C CA . THR A 1 153 ? -11.449 -0.682 15.446 1.00 94.69 153 THR A CA 1
ATOM 1204 C C . THR A 1 153 ? -10.750 -0.081 14.236 1.00 94.69 153 THR A C 1
ATOM 1206 O O . THR A 1 153 ? -9.527 0.049 14.262 1.00 94.69 153 THR A O 1
ATOM 1209 N N . SER A 1 154 ? -11.496 0.287 13.190 1.00 95.50 154 SER A N 1
ATOM 1210 C CA . SER A 1 154 ? -10.931 0.984 12.030 1.00 95.50 154 SER A CA 1
ATOM 1211 C C . SER A 1 154 ? -10.364 2.344 12.419 1.00 95.50 154 SER A C 1
ATOM 1213 O O . SER A 1 154 ? -10.930 3.062 13.244 1.00 95.50 154 SER A O 1
ATOM 1215 N N . VAL A 1 155 ? -9.211 2.669 11.844 1.00 92.81 155 VAL A N 1
ATOM 1216 C CA . VAL A 1 155 ? -8.564 3.969 12.002 1.00 92.81 155 VAL A CA 1
ATOM 1217 C C . VAL A 1 155 ? -8.059 4.398 10.635 1.00 92.81 155 VAL A C 1
ATOM 1219 O O . VAL A 1 155 ? -7.374 3.635 9.968 1.00 92.81 155 VAL A O 1
ATOM 1222 N N . GLY A 1 156 ? -8.355 5.618 10.209 1.00 94.69 156 GLY A N 1
ATOM 1223 C CA . GLY A 1 156 ? -7.915 6.125 8.916 1.00 94.69 156 GLY A CA 1
ATOM 1224 C C . GLY A 1 156 ? -8.574 7.452 8.574 1.00 94.69 156 GLY A C 1
ATOM 1225 O O . GLY A 1 156 ? -9.530 7.883 9.222 1.00 94.69 156 GLY A O 1
ATOM 1226 N N . ILE A 1 157 ? -8.064 8.109 7.535 1.00 96.31 157 ILE A N 1
ATOM 1227 C CA . ILE A 1 157 ? -8.674 9.319 6.982 1.00 96.31 157 ILE A CA 1
ATOM 1228 C C . ILE A 1 157 ? -10.114 9.043 6.544 1.00 96.31 157 ILE A C 1
ATOM 1230 O O . ILE A 1 157 ? -10.971 9.890 6.782 1.00 96.31 157 ILE A O 1
ATOM 1234 N N . GLY A 1 158 ? -10.418 7.859 6.009 1.00 96.25 158 GLY A N 1
ATOM 1235 C CA . GLY A 1 158 ? -11.798 7.524 5.659 1.00 96.25 158 GLY A CA 1
ATOM 1236 C C . GLY A 1 158 ? -12.755 7.446 6.860 1.00 96.25 158 GLY A C 1
ATOM 1237 O O . GLY A 1 158 ? -13.921 7.815 6.724 1.00 96.25 158 GLY A O 1
ATOM 1238 N N . ASP A 1 159 ? -12.283 7.098 8.068 1.00 96.62 159 ASP A N 1
ATOM 1239 C CA . ASP A 1 159 ? -13.095 7.215 9.294 1.00 96.62 159 ASP A CA 1
ATOM 1240 C C . ASP A 1 159 ? -13.391 8.687 9.628 1.00 96.62 159 ASP A C 1
ATOM 1242 O O . ASP A 1 159 ? -14.520 9.039 9.977 1.00 96.62 159 ASP A O 1
ATOM 1246 N N . ALA A 1 160 ? -12.398 9.574 9.474 1.00 95.44 160 ALA A N 1
ATOM 1247 C CA . ALA A 1 160 ? -12.589 11.013 9.661 1.00 95.44 160 ALA A CA 1
ATOM 1248 C C . ALA A 1 160 ? -13.551 11.593 8.614 1.00 95.44 160 ALA A C 1
ATOM 1250 O O . ALA A 1 160 ? -14.434 12.378 8.954 1.00 95.44 160 ALA A O 1
ATOM 1251 N N . VAL A 1 161 ? -13.429 11.165 7.357 1.00 97.12 161 VAL A N 1
ATOM 1252 C CA . VAL A 1 161 ? -14.348 11.525 6.273 1.00 97.12 161 VAL A CA 1
ATOM 1253 C C . VAL A 1 161 ? -15.775 11.112 6.620 1.00 97.12 161 VAL A C 1
ATOM 1255 O O . VAL A 1 161 ? -16.681 11.939 6.521 1.00 97.12 161 VAL A O 1
ATOM 1258 N N . ALA A 1 162 ? -15.984 9.874 7.073 1.00 95.31 162 ALA A N 1
ATOM 1259 C CA . ALA A 1 162 ? -17.300 9.385 7.473 1.00 95.31 162 ALA A CA 1
ATOM 1260 C C . ALA A 1 162 ? -17.889 10.191 8.645 1.00 95.31 162 ALA A C 1
ATOM 1262 O O . ALA A 1 162 ? -19.060 10.569 8.604 1.00 95.31 162 ALA A O 1
ATOM 1263 N N . ALA A 1 163 ? -17.078 10.507 9.660 1.00 95.44 163 ALA A N 1
ATOM 1264 C CA . ALA A 1 163 ? -17.516 11.256 10.837 1.00 95.44 163 ALA A CA 1
ATOM 1265 C C . ALA A 1 163 ? -17.834 12.731 10.534 1.00 95.44 163 ALA A C 1
ATOM 1267 O O . ALA A 1 163 ? -18.775 13.297 11.092 1.00 95.44 163 ALA A O 1
ATOM 1268 N N . LEU A 1 164 ? -17.052 13.366 9.658 1.00 96.88 164 LEU A N 1
ATOM 1269 C CA . LEU A 1 164 ? -17.159 14.796 9.369 1.00 96.88 164 LEU A CA 1
ATOM 1270 C C . LEU A 1 164 ? -18.199 15.115 8.293 1.00 96.88 164 LEU A C 1
ATOM 1272 O O . LEU A 1 164 ? -18.689 16.241 8.276 1.00 96.88 164 LEU A O 1
ATOM 1276 N N . ARG A 1 165 ? -18.573 14.160 7.427 1.00 96.75 165 ARG A N 1
ATOM 1277 C CA . ARG A 1 165 ? -19.405 14.408 6.232 1.00 96.75 165 ARG A CA 1
ATOM 1278 C C . ARG A 1 165 ? -20.679 15.212 6.512 1.00 96.75 165 ARG A C 1
ATOM 1280 O O . ARG A 1 165 ? -21.014 16.095 5.731 1.00 96.75 165 ARG A O 1
ATOM 1287 N N . THR A 1 166 ? -21.372 14.930 7.616 1.00 97.25 166 THR A N 1
ATOM 1288 C CA . THR A 1 166 ? -22.642 15.595 7.961 1.00 97.25 166 THR A CA 1
ATOM 1289 C C . THR A 1 166 ? -22.452 17.038 8.428 1.00 97.25 166 THR A C 1
ATOM 1291 O O . THR A 1 166 ? -23.257 17.899 8.089 1.00 97.25 166 THR A O 1
ATOM 1294 N N . ALA A 1 167 ? -21.415 17.311 9.223 1.00 98.19 167 ALA A N 1
ATOM 1295 C CA . ALA A 1 167 ? -21.206 18.623 9.841 1.00 98.19 167 ALA A CA 1
ATOM 1296 C C . ALA A 1 167 ? -20.273 19.533 9.023 1.00 98.19 167 ALA A C 1
ATOM 1298 O O . ALA A 1 167 ? -20.414 20.753 9.062 1.00 98.19 167 ALA A O 1
ATOM 1299 N N . PHE A 1 168 ? -19.334 18.943 8.279 1.00 98.12 168 PHE A N 1
ATOM 1300 C CA . PHE A 1 168 ? -18.265 19.626 7.549 1.00 98.12 168 PHE A CA 1
ATOM 1301 C C . PHE A 1 168 ? -18.041 18.979 6.167 1.00 98.12 168 PHE A C 1
ATOM 1303 O O . PHE A 1 168 ? -16.986 18.384 5.928 1.00 98.12 168 PHE A O 1
ATOM 1310 N N . PRO A 1 169 ? -19.014 19.071 5.242 1.00 97.56 169 PRO A N 1
ATOM 1311 C CA . PRO A 1 169 ? -18.950 18.384 3.951 1.00 97.56 169 PRO A CA 1
ATOM 1312 C C . PRO A 1 169 ? -17.744 18.806 3.101 1.00 97.56 169 PRO A C 1
ATOM 1314 O O . PRO A 1 169 ? -17.068 17.942 2.557 1.00 97.56 169 PRO A O 1
ATOM 1317 N N . GLU A 1 170 ? -17.403 20.098 3.066 1.00 97.69 170 GLU A N 1
ATOM 1318 C CA . GLU A 1 170 ? -16.253 20.596 2.292 1.00 97.69 170 GLU A CA 1
ATOM 1319 C C . GLU A 1 170 ? -14.916 20.038 2.807 1.00 97.69 170 GLU A C 1
ATOM 1321 O O . GLU A 1 170 ? -14.058 19.631 2.025 1.00 97.69 170 GLU A O 1
ATOM 1326 N N . LEU A 1 171 ? -14.741 19.960 4.132 1.00 96.56 171 LEU A N 1
ATOM 1327 C CA . LEU A 1 171 ? -13.551 19.347 4.727 1.00 96.56 171 LEU A CA 1
ATOM 1328 C C . LEU A 1 171 ? -13.509 17.843 4.437 1.00 96.56 171 LEU A C 1
ATOM 1330 O O . LEU A 1 171 ? -12.449 17.306 4.121 1.00 96.56 171 LEU A O 1
ATOM 1334 N N . ALA A 1 172 ? -14.654 17.165 4.523 1.00 96.88 172 ALA A N 1
ATOM 1335 C CA . ALA A 1 172 ? -14.753 15.751 4.191 1.00 96.88 172 ALA A CA 1
ATOM 1336 C C . ALA A 1 172 ? -14.425 15.482 2.712 1.00 96.88 172 ALA A C 1
ATOM 1338 O O . ALA A 1 172 ? -13.817 14.458 2.413 1.00 96.88 172 ALA A O 1
ATOM 1339 N N . ASP A 1 173 ? -14.765 16.392 1.796 1.00 96.50 173 ASP A N 1
ATOM 1340 C CA . ASP A 1 173 ? -14.396 16.288 0.382 1.00 96.50 173 ASP A CA 1
ATOM 1341 C C . ASP A 1 173 ? -12.879 16.381 0.193 1.00 96.50 173 ASP A C 1
ATOM 1343 O O . ASP A 1 173 ? -12.299 15.493 -0.432 1.00 96.50 173 ASP A O 1
ATOM 1347 N N . VAL A 1 174 ? -12.219 17.362 0.819 1.00 95.06 174 VAL A N 1
ATOM 1348 C CA . VAL A 1 174 ? -10.748 17.496 0.778 1.00 95.06 174 VAL A CA 1
ATOM 1349 C C . VAL A 1 174 ? -10.051 16.261 1.354 1.00 95.06 174 VAL A C 1
ATOM 1351 O O . VAL A 1 174 ? -9.067 15.775 0.801 1.00 95.06 174 VAL A O 1
ATOM 1354 N N . LEU A 1 175 ? -10.553 15.732 2.470 1.00 95.94 175 LEU A N 1
ATOM 1355 C CA . LEU A 1 175 ? -9.986 14.539 3.099 1.00 95.94 175 LEU A CA 1
ATOM 1356 C C . LEU A 1 175 ? -10.225 13.272 2.267 1.00 95.94 175 LEU A C 1
ATOM 1358 O O . LEU A 1 175 ? -9.388 12.372 2.281 1.00 95.94 175 LEU A O 1
ATOM 1362 N N . SER A 1 176 ? -11.318 13.216 1.501 1.00 96.06 176 SER A N 1
ATOM 1363 C CA . SER A 1 176 ? -11.677 12.049 0.689 1.00 96.06 176 SER A CA 1
ATOM 1364 C C . SER A 1 176 ? -10.685 11.741 -0.434 1.00 96.06 176 SER A C 1
ATOM 1366 O O . SER A 1 176 ? -10.646 10.613 -0.921 1.00 96.06 176 SER A O 1
ATOM 1368 N N . ASP A 1 177 ? -9.841 12.702 -0.810 1.00 94.56 177 ASP A N 1
ATOM 1369 C CA . ASP A 1 177 ? -8.732 12.474 -1.738 1.00 94.56 177 ASP A CA 1
ATOM 1370 C C . ASP A 1 177 ? -7.651 11.558 -1.135 1.00 94.56 177 ASP A C 1
ATOM 1372 O O . ASP A 1 177 ? -6.932 10.875 -1.863 1.00 94.56 177 ASP A O 1
ATOM 1376 N N . TYR A 1 178 ? -7.553 11.500 0.194 1.00 95.31 178 TYR A N 1
ATOM 1377 C CA . TYR A 1 178 ? -6.547 10.718 0.913 1.00 95.31 178 TYR A CA 1
ATOM 1378 C C . TYR A 1 178 ? -7.108 9.447 1.565 1.00 95.31 178 TYR A C 1
ATOM 1380 O O . TYR A 1 178 ? -6.336 8.667 2.115 1.00 95.31 178 TYR A O 1
ATOM 1388 N N . GLY A 1 179 ? -8.421 9.222 1.519 1.00 95.62 179 GLY A N 1
ATOM 1389 C CA . GLY A 1 179 ? -9.066 7.991 1.981 1.00 95.62 179 GLY A CA 1
ATOM 1390 C C . GLY A 1 179 ? -10.578 8.161 2.077 1.00 95.62 179 GLY A C 1
ATOM 1391 O O . GLY A 1 179 ? -11.051 9.148 2.639 1.00 95.62 179 GLY A O 1
ATOM 1392 N N . LYS A 1 180 ? -11.346 7.223 1.518 1.00 92.44 180 LYS A N 1
ATOM 1393 C CA . LYS A 1 180 ? -12.817 7.305 1.446 1.00 92.44 180 LYS A CA 1
ATOM 1394 C C . LYS A 1 180 ? -13.494 6.278 2.335 1.00 92.44 180 LYS A C 1
ATOM 1396 O O . LYS A 1 180 ? -14.536 6.583 2.912 1.00 92.44 180 LYS A O 1
ATOM 1401 N N . ASP A 1 181 ? -12.883 5.109 2.462 1.00 94.69 181 ASP A N 1
ATOM 1402 C CA . ASP A 1 181 ? -13.406 3.993 3.229 1.00 94.69 181 ASP A CA 1
ATOM 1403 C C . ASP A 1 181 ? -12.801 3.950 4.641 1.00 94.69 181 ASP A C 1
ATOM 1405 O O . ASP A 1 181 ? -11.666 4.363 4.887 1.00 94.69 181 ASP A O 1
ATOM 1409 N N . ALA A 1 182 ? -13.558 3.435 5.609 1.00 94.56 182 ALA A N 1
ATOM 1410 C CA . ALA A 1 182 ? -13.071 3.263 6.977 1.00 94.56 182 ALA A CA 1
ATOM 1411 C C . ALA A 1 182 ? -11.780 2.420 7.008 1.00 94.56 182 ALA A C 1
ATOM 1413 O O . ALA A 1 182 ? -11.689 1.370 6.369 1.00 94.56 182 ALA A O 1
ATOM 1414 N N . GLY A 1 183 ? -10.779 2.857 7.772 1.00 95.06 183 GLY A N 1
ATOM 1415 C CA . GLY A 1 183 ? -9.473 2.203 7.818 1.00 95.06 183 GLY A CA 1
ATOM 1416 C C . GLY A 1 183 ? -8.550 2.521 6.635 1.00 95.06 183 GLY A C 1
ATOM 1417 O O . GLY A 1 183 ? -7.541 1.832 6.467 1.00 95.06 183 GLY A O 1
ATOM 1418 N N . GLU A 1 184 ? -8.891 3.502 5.792 1.00 97.19 184 GLU A N 1
ATOM 1419 C CA . GLU A 1 184 ? -8.117 3.880 4.604 1.00 97.19 184 GLU A CA 1
ATOM 1420 C C . GLU A 1 184 ? -7.278 5.145 4.828 1.00 97.19 184 GLU A C 1
ATOM 1422 O O . GLU A 1 184 ? -7.728 6.119 5.441 1.00 97.19 184 GLU A O 1
ATOM 1427 N N . THR A 1 185 ? -6.048 5.155 4.310 1.00 96.62 185 THR A N 1
ATOM 1428 C CA . THR A 1 185 ? -5.207 6.353 4.150 1.00 96.62 185 THR A CA 1
ATOM 1429 C C . THR A 1 185 ? -4.179 6.133 3.047 1.00 96.62 185 THR A C 1
ATOM 1431 O O . THR A 1 185 ? -3.418 5.168 3.106 1.00 96.62 185 THR A O 1
ATOM 1434 N N . GLY A 1 186 ? -4.083 7.036 2.072 1.00 97.06 186 GLY A N 1
ATOM 1435 C CA . GLY A 1 186 ? -3.155 6.901 0.957 1.00 97.06 186 GLY A CA 1
ATOM 1436 C C . GLY A 1 186 ? -2.623 8.223 0.415 1.00 97.06 186 GLY A C 1
ATOM 1437 O O . GLY A 1 186 ? -3.310 9.239 0.393 1.00 97.06 186 GLY A O 1
ATOM 1438 N N . LEU A 1 187 ? -1.375 8.195 -0.052 1.00 96.81 187 LEU A N 1
ATOM 1439 C CA . LEU A 1 187 ? -0.701 9.340 -0.654 1.00 96.81 187 LEU A CA 1
ATOM 1440 C C . LEU A 1 187 ? 0.282 8.926 -1.753 1.00 96.81 187 LEU A C 1
ATOM 1442 O O . LEU A 1 187 ? 0.812 7.814 -1.765 1.00 96.81 187 LEU A O 1
ATOM 1446 N N . THR A 1 188 ? 0.564 9.865 -2.651 1.00 97.50 188 THR A N 1
ATOM 1447 C CA . THR A 1 188 ? 1.660 9.802 -3.622 1.00 97.50 188 THR A CA 1
ATOM 1448 C C . THR A 1 188 ? 2.592 10.988 -3.412 1.00 97.50 188 THR A C 1
ATOM 1450 O O . THR A 1 188 ? 2.135 12.116 -3.235 1.00 97.50 188 THR A O 1
ATOM 1453 N N . VAL A 1 189 ? 3.899 10.759 -3.490 1.00 96.38 189 VAL A N 1
ATOM 1454 C CA . VAL A 1 189 ? 4.935 11.789 -3.399 1.00 96.38 189 VAL A CA 1
ATOM 1455 C C . VAL A 1 189 ? 5.799 11.846 -4.652 1.00 96.38 189 VAL A C 1
ATOM 1457 O O . VAL A 1 189 ? 5.899 10.879 -5.410 1.00 96.38 189 VAL A O 1
ATOM 1460 N N . THR A 1 190 ? 6.455 12.987 -4.855 1.00 96.00 190 THR A N 1
ATOM 1461 C CA . THR A 1 190 ? 7.540 13.121 -5.837 1.00 96.00 190 THR A CA 1
ATOM 1462 C C . THR A 1 190 ? 8.870 12.685 -5.217 1.00 96.00 190 THR A C 1
ATOM 1464 O O . THR A 1 190 ? 9.176 13.055 -4.085 1.00 96.00 190 THR A O 1
ATOM 1467 N N . LEU A 1 191 ? 9.662 11.922 -5.965 1.00 93.25 191 LEU A N 1
ATOM 1468 C CA . LEU A 1 191 ? 11.010 11.494 -5.596 1.00 93.25 191 LEU A 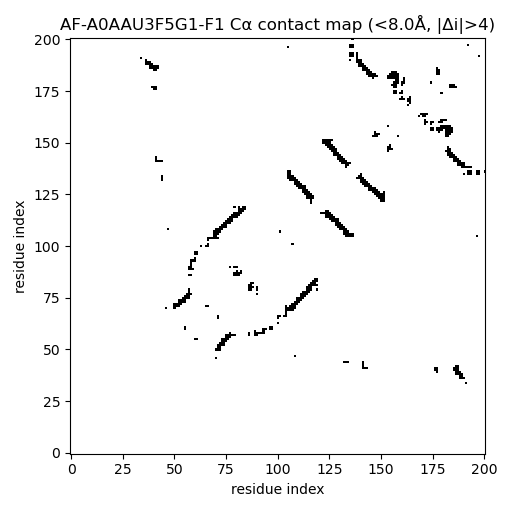CA 1
ATOM 1469 C C . LEU A 1 191 ? 12.075 12.422 -6.204 1.00 93.25 191 LEU A C 1
ATOM 1471 O O . LEU A 1 191 ? 11.838 13.043 -7.243 1.00 93.25 191 LEU A O 1
ATOM 1475 N N . PRO A 1 192 ? 13.277 12.505 -5.609 1.00 91.38 192 PRO A N 1
ATOM 1476 C CA . PRO A 1 192 ? 14.416 13.125 -6.275 1.00 91.38 192 PRO A CA 1
ATOM 1477 C C . PRO A 1 192 ? 14.799 12.354 -7.546 1.00 91.38 192 PRO A C 1
ATOM 1479 O O . PRO A 1 192 ? 14.424 11.199 -7.743 1.00 91.38 192 PRO A O 1
ATOM 1482 N N . TYR A 1 193 ? 15.541 13.015 -8.431 1.00 89.62 193 TYR A N 1
ATOM 1483 C CA . TYR A 1 193 ? 16.057 12.390 -9.646 1.00 89.62 193 TYR A CA 1
ATOM 1484 C C . TYR A 1 193 ? 17.091 11.306 -9.313 1.00 89.62 193 TYR A C 1
ATOM 1486 O O . TYR A 1 193 ? 17.993 11.541 -8.509 1.00 89.62 193 TYR A O 1
ATOM 1494 N N . ASP A 1 194 ? 16.978 10.143 -9.958 1.00 89.25 194 ASP A N 1
ATOM 1495 C CA . ASP A 1 194 ? 17.924 9.034 -9.826 1.00 89.25 194 ASP A CA 1
ATOM 1496 C C . ASP A 1 194 ? 18.596 8.762 -11.180 1.00 89.25 194 ASP A C 1
ATOM 1498 O O . ASP A 1 194 ? 17.981 8.221 -12.102 1.00 89.25 194 ASP A O 1
ATOM 1502 N N . LEU A 1 195 ? 19.878 9.131 -11.282 1.00 88.69 195 LEU A N 1
ATOM 1503 C CA . LEU A 1 195 ? 20.701 8.934 -12.482 1.00 88.69 195 LEU A CA 1
ATOM 1504 C C . LEU A 1 195 ? 20.824 7.462 -12.897 1.00 88.69 195 LEU A C 1
ATOM 1506 O O . LEU A 1 195 ? 20.999 7.173 -14.076 1.00 88.69 195 LEU A O 1
ATOM 1510 N N . ARG A 1 196 ? 20.776 6.519 -11.951 1.00 89.69 196 ARG A N 1
ATOM 1511 C CA . ARG A 1 196 ? 20.923 5.092 -12.272 1.00 89.69 196 ARG A CA 1
ATOM 1512 C C . ARG A 1 196 ? 19.687 4.584 -12.995 1.00 89.69 196 ARG A C 1
ATOM 1514 O O . ARG A 1 196 ? 19.801 3.827 -13.950 1.00 89.69 196 ARG A O 1
ATOM 1521 N N . CYS A 1 197 ? 18.519 5.032 -12.548 1.00 90.75 197 CYS A N 1
ATOM 1522 C CA . CYS A 1 197 ? 17.245 4.602 -13.105 1.00 90.75 197 CYS A CA 1
ATOM 1523 C C . CYS A 1 197 ? 16.851 5.363 -14.367 1.00 90.75 197 CYS A C 1
ATOM 1525 O O . CYS A 1 197 ? 16.168 4.801 -15.215 1.00 90.75 197 CYS A O 1
ATOM 1527 N N . SER A 1 198 ? 17.300 6.607 -14.534 1.00 80.50 198 SER A N 1
ATOM 1528 C CA . SER A 1 198 ? 17.054 7.359 -15.767 1.00 80.50 198 SER A CA 1
ATOM 1529 C C . SER A 1 198 ? 17.823 6.821 -16.976 1.00 80.50 198 SER A C 1
ATOM 1531 O O . SER A 1 198 ? 17.369 6.995 -18.100 1.00 80.50 198 SER A O 1
ATOM 1533 N N . LEU A 1 199 ? 18.966 6.167 -16.750 1.00 76.56 199 LEU A N 1
ATOM 1534 C CA . LEU A 1 199 ? 19.799 5.560 -17.795 1.00 76.56 199 LEU A CA 1
ATOM 1535 C C . LEU A 1 199 ? 19.455 4.088 -18.075 1.00 76.56 199 LEU A C 1
ATOM 1537 O O . LEU A 1 199 ? 19.990 3.511 -19.017 1.00 76.56 199 LEU A O 1
ATOM 1541 N N . ALA A 1 200 ? 18.607 3.475 -17.245 1.00 68.19 200 ALA A N 1
ATOM 1542 C CA . ALA A 1 200 ? 18.183 2.080 -17.372 1.00 68.19 200 ALA A CA 1
ATOM 1543 C C . ALA A 1 200 ? 16.861 1.905 -18.148 1.00 68.19 200 ALA A C 1
ATOM 1545 O O . ALA A 1 200 ? 16.435 0.768 -18.352 1.00 68.19 200 ALA A O 1
ATOM 1546 N N . GLY A 1 201 ? 16.204 3.013 -18.516 1.00 55.81 201 GLY A N 1
ATOM 1547 C CA . GLY A 1 201 ? 14.909 3.052 -19.207 1.00 55.81 201 GLY A CA 1
ATOM 1548 C C . GLY A 1 201 ? 15.009 3.111 -20.723 1.00 55.81 201 GLY A C 1
ATOM 1549 O O . GLY A 1 201 ? 15.995 3.686 -21.233 1.00 55.81 201 GLY A O 1
#

Mean predicted aligned error: 11.19 Å

Solvent-accessible surface area (backbone atoms only — not comparable to full-atom values): 11253 Å² total; per-residue (Å²): 138,89,81,85,88,81,86,83,84,83,85,80,86,85,76,91,74,85,82,79,82,75,84,81,77,81,75,79,76,77,75,76,80,76,75,74,68,53,75,47,48,51,60,82,61,90,62,59,88,73,57,66,76,48,77,37,55,71,42,51,65,75,66,76,75,55,47,78,39,75,67,34,27,36,35,39,42,43,59,52,35,17,67,74,80,45,29,40,58,38,37,66,67,18,46,62,58,55,50,54,42,55,74,70,37,43,26,39,37,40,38,38,36,42,23,35,28,69,37,87,88,48,80,34,53,35,35,29,36,38,39,42,36,36,32,38,66,77,24,32,33,28,42,33,38,34,64,20,23,51,69,79,40,67,48,36,44,3,40,52,21,66,70,32,38,86,85,36,48,71,61,20,54,65,41,39,54,31,15,68,48,65,5,12,38,28,29,22,36,46,48,71,88,39,75,72,34,58,72,72,107